Protein AF-0000000087804887 (afdb_homodimer)

Sequence (210 aa):
MDSLRSFMDEMLNDQGRKEGFISDLLGNLKNQPIPTLEQAQTGYTTMSNLHGIFYDYDKSEVTITYKVVPDMYQPYTLSFIQFEAVLEGLLTLRRNQKWQMQHNKMDSLRSFMDEMLNDQGRKEGFISDLLGNLKNQPIPTLEQAQTGYTTMSNLHGIFYDYDKSEVTITYKVVPDMYQPYTLSFIQFEAVLEGLLTLRRNQKWQMQHNK

pLDDT: mean 92.81, std 9.08, range [49.59, 98.88]

Solvent-accessible surface area (backbone atoms only — not comparable to full-atom values): 11697 Å² total; per-residue (Å²): 126,35,16,54,58,54,46,53,48,53,63,69,63,48,89,58,87,44,58,66,56,49,49,50,55,56,48,46,73,78,41,82,71,80,86,44,72,64,25,72,72,72,64,26,74,46,70,61,96,51,33,33,35,29,71,40,75,91,75,42,28,36,36,31,31,39,60,77,51,78,79,71,30,55,67,34,78,36,45,48,69,59,46,48,20,42,45,48,5,47,47,52,51,52,53,51,54,52,52,52,55,60,66,74,99,126,38,17,54,58,54,47,53,48,52,64,68,65,46,87,59,86,43,58,65,57,49,49,50,54,56,47,45,73,79,40,81,69,79,88,45,72,64,26,72,73,72,65,26,74,46,70,61,98,52,32,32,34,30,72,40,76,91,77,41,30,36,36,32,31,40,59,77,51,78,78,73,29,54,67,34,75,38,45,48,70,57,47,49,19,41,46,47,6,48,48,51,52,51,52,49,54,52,52,51,56,60,66,73,97

Organism: Veillonella parvula (NCBI:txid29466)

Secondary structure (DSSP, 8-state):
--HHHHHHHHHHH-SS--HHHHHHHHHHHHSPPPP-HHHHHHS-SEE-SSEEEEEETTTTEEEEEE-SSTTSS--EEEEHHHHHHHHHHHHHHHHHHHHHHHH--/--HHHHHHHHHHH-SS--HHHHHHHHHHHHSPPPP-HHHHHHS-SEE-SSEEEEEETTTTEEEEEE-SSTTSS--EEEEHHHHHHHHHHHHHHHHHHHHHHHH--

Radius of gyration: 17.77 Å; Cα contacts (8 Å, |Δi|>4): 285; chains: 2; bounding box: 43×46×42 Å

Foldseek 3Di:
DAQVVVVLCCLQPDPDDCLVVLVVVLVCLVDPDDDDPVCVVPVASDDDPFWGWHADPVQQKIKIGGDPDPPPHHIDMDHSVVVNVSSVVSNVNNVVVVVVVVVVD/DAQVVVVLCCLQPDPDDCLVVLVVVLVCLVPPDDDDPVCVVPVASDDDPFWGWHADPVQQKIKIGGDPDPPPHHIDMDHSVVVNVSSVVSNVNNVVVVVVVVVVD

Nearest PDB structures (foldseek):
  5om6-assembly2_C  TM=6.223E-01  e=4.924E+00  Homo sapiens
  5cj4-assembly1_A  TM=2.747E-01  e=1.074E+00  Homo sapiens
  1x0h-assembly1_A  TM=4.507E-01  e=4.071E+00  Homo sapiens
  3ii6-assembly1_B  TM=2.984E-01  e=6.078E-01  Homo sapiens
  5om6-assembly2_C  TM=6.224E-01  e=4.929E+00  Homo sapiens

Structure (mmCIF, N/CA/C/O backbone):
data_AF-0000000087804887-model_v1
#
loop_
_entity.id
_entity.type
_entity.pdbx_description
1 polymer 'Uncharacterized protein'
#
loop_
_atom_si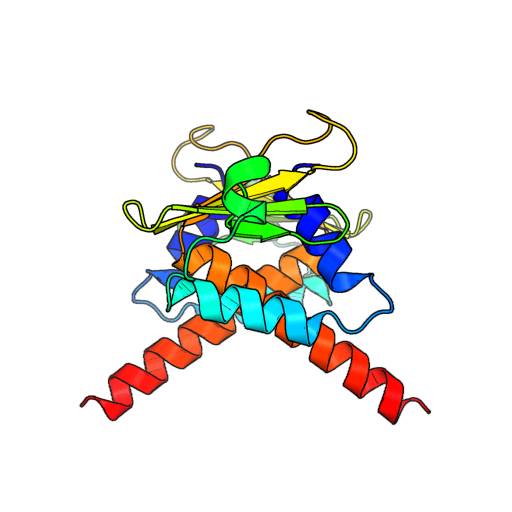te.group_PDB
_atom_site.id
_atom_site.type_symbol
_atom_site.label_atom_id
_atom_site.label_alt_id
_atom_site.label_comp_id
_atom_site.label_asym_id
_atom_site.label_entity_id
_atom_site.label_seq_id
_atom_site.pdbx_PDB_ins_code
_atom_site.Cartn_x
_atom_site.Cartn_y
_atom_site.Cartn_z
_atom_site.occupancy
_atom_site.B_iso_or_equiv
_atom_site.auth_seq_id
_atom_site.auth_comp_id
_atom_site.auth_asym_id
_atom_site.auth_atom_id
_atom_site.pdbx_PDB_model_num
ATOM 1 N N . MET A 1 1 ? -8.703 1.535 -12.141 1 89.44 1 MET A N 1
ATOM 2 C CA . MET A 1 1 ? -8 0.443 -11.477 1 89.44 1 MET A CA 1
ATOM 3 C C . MET A 1 1 ? -6.652 0.185 -12.141 1 89.44 1 MET A C 1
ATOM 5 O O . MET A 1 1 ? -6.551 0.2 -13.367 1 89.44 1 MET A O 1
ATOM 9 N N . ASP A 1 2 ? -5.543 0.065 -11.391 1 95.81 2 ASP A N 1
ATOM 10 C CA . ASP A 1 2 ? -4.227 -0.302 -11.898 1 95.81 2 ASP A CA 1
ATOM 11 C C . ASP A 1 2 ? -3.754 -1.627 -11.312 1 95.81 2 ASP A C 1
ATOM 13 O O . ASP A 1 2 ? -4.504 -2.299 -10.602 1 95.81 2 ASP A O 1
ATOM 17 N N . SER A 1 3 ? -2.602 -2.021 -11.68 1 98.06 3 SER A N 1
ATOM 18 C CA . SER A 1 3 ? -2.119 -3.35 -11.312 1 98.06 3 SER A CA 1
ATOM 19 C C . SER A 1 3 ? -1.89 -3.461 -9.812 1 98.06 3 SER A C 1
ATOM 21 O O . SER A 1 3 ? -2.043 -4.539 -9.234 1 98.06 3 SER A O 1
ATOM 23 N N . LEU A 1 4 ? -1.528 -2.381 -9.211 1 98.62 4 LEU A N 1
ATOM 24 C CA . LEU A 1 4 ? -1.359 -2.434 -7.762 1 98.62 4 LEU A CA 1
ATOM 25 C C . LEU A 1 4 ? -2.689 -2.711 -7.07 1 98.62 4 LEU A C 1
ATOM 27 O O . LEU A 1 4 ? -2.775 -3.596 -6.215 1 98.62 4 LEU A O 1
ATOM 31 N N . ARG A 1 5 ? -3.723 -1.968 -7.438 1 98.12 5 ARG A N 1
ATOM 32 C CA . ARG A 1 5 ? -5.031 -2.133 -6.812 1 98.12 5 ARG A CA 1
ATOM 33 C C . ARG A 1 5 ? -5.598 -3.523 -7.086 1 98.12 5 ARG A C 1
ATOM 35 O O . ARG A 1 5 ? -6.152 -4.16 -6.188 1 98.12 5 ARG A O 1
ATOM 42 N N . SER A 1 6 ? -5.461 -3.955 -8.336 1 96.88 6 SER A N 1
ATOM 43 C CA . SER A 1 6 ? -5.934 -5.297 -8.664 1 96.88 6 SER A CA 1
ATOM 44 C C . SER A 1 6 ? -5.156 -6.359 -7.895 1 96.88 6 SER A C 1
ATOM 46 O O . SER A 1 6 ? -5.723 -7.383 -7.5 1 96.88 6 SER A O 1
ATOM 48 N N . PHE A 1 7 ? -3.889 -6.184 -7.648 1 97.88 7 PHE A N 1
ATOM 49 C CA . PHE A 1 7 ? -3.047 -7.094 -6.879 1 97.88 7 PHE A CA 1
ATOM 50 C C . PHE A 1 7 ? -3.492 -7.141 -5.422 1 97.88 7 PHE A C 1
ATOM 52 O O . PHE A 1 7 ? -3.639 -8.219 -4.848 1 97.88 7 PHE A O 1
ATOM 59 N N . MET A 1 8 ? -3.701 -6 -4.852 1 98.06 8 MET A N 1
ATOM 60 C CA . MET A 1 8 ? -4.156 -5.965 -3.465 1 98.06 8 MET A CA 1
ATOM 61 C C . MET A 1 8 ? -5.488 -6.691 -3.312 1 98.06 8 MET A C 1
ATOM 63 O O . MET A 1 8 ? -5.699 -7.414 -2.338 1 98.06 8 MET A O 1
ATOM 67 N N . ASP A 1 9 ? -6.355 -6.539 -4.285 1 96.12 9 ASP A N 1
ATOM 68 C CA . ASP A 1 9 ? -7.629 -7.25 -4.262 1 96.12 9 ASP A CA 1
ATOM 69 C C . ASP A 1 9 ? -7.418 -8.758 -4.289 1 96.12 9 ASP A C 1
ATOM 71 O O . ASP A 1 9 ? -8.062 -9.5 -3.543 1 96.12 9 ASP A O 1
ATOM 75 N N . GLU A 1 10 ? -6.574 -9.164 -5.125 1 96.12 10 GLU A N 1
ATOM 76 C CA . GLU A 1 10 ? -6.301 -10.594 -5.211 1 96.12 10 GLU A CA 1
ATOM 77 C C . GLU A 1 10 ? -5.781 -11.141 -3.887 1 96.12 10 GLU A C 1
ATOM 79 O O . GLU A 1 10 ? -6.164 -12.234 -3.465 1 96.12 10 GLU A O 1
ATOM 84 N N . MET A 1 11 ? -4.867 -10.383 -3.232 1 96.56 11 MET A N 1
ATOM 85 C CA . MET A 1 11 ? -4.25 -10.852 -1.995 1 96.56 11 MET A CA 1
ATOM 86 C C . MET A 1 11 ? -5.27 -10.891 -0.862 1 96.56 11 MET A C 1
ATOM 88 O O . MET A 1 11 ? -5.164 -11.727 0.043 1 96.56 11 MET A O 1
ATOM 92 N N . LEU A 1 12 ? -6.227 -10.055 -0.886 1 94.12 12 LEU A N 1
ATOM 93 C CA . LEU A 1 12 ? -7.168 -9.93 0.221 1 94.12 12 LEU A CA 1
ATOM 94 C C . LEU A 1 12 ? -8.359 -10.852 0.026 1 94.12 12 LEU A C 1
ATOM 96 O O . LEU A 1 12 ? -9.023 -11.234 0.996 1 94.12 12 LEU A O 1
ATOM 100 N N . ASN A 1 13 ? -8.852 -11.078 -1.145 1 84.19 13 ASN A N 1
ATOM 101 C CA . ASN A 1 13 ? -10.094 -11.789 -1.424 1 84.19 13 ASN A CA 1
ATOM 102 C C . ASN A 1 13 ? -9.859 -13.289 -1.581 1 84.19 13 ASN A C 1
ATOM 104 O O . ASN A 1 13 ? -10.797 -14.086 -1.496 1 84.19 13 ASN A O 1
ATOM 108 N N . ASP A 1 14 ? -8.734 -13.664 -1.812 1 65.12 14 ASP A N 1
ATOM 109 C CA . ASP A 1 14 ? -8.648 -15.086 -2.143 1 65.12 14 ASP A CA 1
ATOM 110 C C . ASP A 1 14 ? -8.859 -15.953 -0.902 1 65.12 14 ASP A C 1
ATOM 112 O O . ASP A 1 14 ? -8.32 -15.656 0.166 1 65.12 14 ASP A O 1
ATOM 116 N N . GLN A 1 15 ? -9.836 -16.75 -1.044 1 62.62 15 GLN A N 1
ATOM 117 C CA . GLN A 1 15 ? -10.188 -17.781 -0.062 1 62.62 15 GLN A CA 1
ATOM 118 C C . GLN A 1 15 ? -8.984 -18.656 0.274 1 62.62 15 GLN A C 1
ATOM 120 O O . GLN A 1 15 ? -8.969 -19.312 1.312 1 62.62 15 GLN A O 1
ATOM 125 N N . GLY A 1 16 ? -8 -18.516 -0.452 1 66.56 16 GLY A N 1
ATOM 126 C CA . GLY A 1 16 ? -6.871 -19.391 -0.187 1 66.56 16 GLY A CA 1
ATOM 127 C C . GLY A 1 16 ? -5.82 -18.766 0.702 1 66.56 16 GLY A C 1
ATOM 128 O O . GLY A 1 16 ? -6.02 -17.656 1.218 1 66.56 16 GLY A O 1
ATOM 129 N N . ARG A 1 17 ? -5.016 -19.594 1.16 1 77.44 17 ARG A N 1
ATOM 130 C CA . ARG A 1 17 ? -3.9 -19.156 1.998 1 77.44 17 ARG A CA 1
ATOM 131 C C . ARG A 1 17 ? -2.906 -18.328 1.199 1 77.44 17 ARG A C 1
ATOM 133 O O . ARG A 1 17 ? -2.189 -18.844 0.346 1 77.44 17 ARG A O 1
ATOM 140 N N . LYS A 1 18 ? -3.002 -16.953 1.304 1 92.31 18 LYS A N 1
ATOM 141 C CA . LYS A 1 18 ? -2.09 -16.062 0.588 1 92.31 18 LYS A CA 1
ATOM 142 C C . LYS A 1 18 ? -0.917 -15.648 1.474 1 92.31 18 LYS A C 1
ATOM 144 O O . LYS A 1 18 ? 0.038 -15.031 0.999 1 92.31 18 LYS A O 1
ATOM 149 N N . GLU A 1 19 ? -1 -16.031 2.635 1 92.94 19 GLU A N 1
ATOM 150 C CA . GLU A 1 19 ? 0.007 -15.594 3.596 1 92.94 19 GLU A CA 1
ATOM 151 C C . GLU A 1 19 ? 1.392 -16.109 3.223 1 92.94 19 GLU A C 1
ATOM 153 O O . GLU A 1 19 ? 2.385 -15.398 3.336 1 92.94 19 GLU A O 1
ATOM 158 N N . GLY A 1 20 ? 1.402 -17.375 2.871 1 93 20 GLY A N 1
ATOM 159 C CA . GLY A 1 20 ? 2.666 -17.938 2.43 1 93 20 GLY A CA 1
ATOM 160 C C . GLY A 1 20 ? 3.254 -17.234 1.229 1 93 20 GLY A C 1
ATOM 161 O O . GLY A 1 20 ? 4.453 -16.938 1.196 1 93 20 GLY A O 1
ATOM 162 N N . PHE A 1 21 ? 2.389 -16.906 0.301 1 95.19 21 PHE A N 1
ATOM 163 C CA . PHE A 1 21 ? 2.838 -16.219 -0.902 1 95.19 21 PHE A CA 1
ATOM 164 C C . PHE A 1 21 ? 3.34 -14.812 -0.565 1 95.19 21 PHE A C 1
ATOM 166 O O . PHE A 1 21 ? 4.395 -14.398 -1.05 1 95.19 21 PHE A O 1
ATOM 173 N N . ILE A 1 22 ? 2.641 -14.094 0.253 1 97.25 22 ILE A N 1
ATOM 174 C CA . ILE A 1 22 ? 3.029 -12.75 0.65 1 97.25 22 ILE A CA 1
ATOM 175 C C . ILE A 1 22 ? 4.355 -12.797 1.403 1 97.25 22 ILE A C 1
ATOM 177 O O . ILE A 1 22 ? 5.227 -11.945 1.192 1 97.25 22 ILE A O 1
ATOM 181 N N . SER A 1 23 ? 4.48 -13.805 2.189 1 96 23 SER A N 1
ATOM 182 C CA . SER A 1 23 ? 5.734 -13.977 2.916 1 96 23 SER A CA 1
ATOM 183 C C . SER A 1 23 ? 6.898 -14.227 1.962 1 96 23 SER A C 1
ATOM 185 O O . SER A 1 23 ? 8.008 -13.734 2.186 1 96 23 SER A O 1
ATOM 187 N N . ASP A 1 24 ? 6.645 -14.992 0.97 1 96.31 24 ASP A N 1
ATOM 188 C CA . ASP A 1 24 ? 7.672 -15.227 -0.04 1 96.31 24 ASP A CA 1
ATOM 189 C C . ASP A 1 24 ? 8.062 -13.93 -0.738 1 96.31 24 ASP A C 1
ATOM 191 O O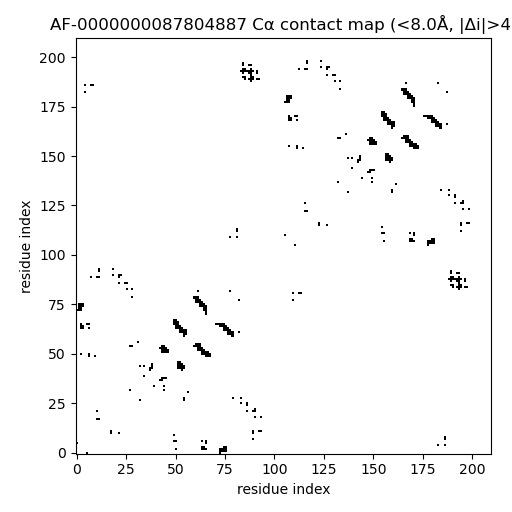 . ASP A 1 24 ? 9.242 -13.703 -1.028 1 96.31 24 ASP A O 1
ATOM 195 N N . LEU A 1 25 ? 7.074 -13.148 -1.067 1 98.06 25 LEU A N 1
ATOM 196 C CA . LEU A 1 25 ? 7.348 -11.859 -1.688 1 98.06 25 LEU A CA 1
ATOM 197 C C . LEU A 1 25 ? 8.227 -11 -0.787 1 98.06 25 LEU A C 1
ATOM 199 O O . LEU A 1 25 ? 9.156 -10.336 -1.263 1 98.06 25 LEU A O 1
ATOM 203 N N . LEU A 1 26 ? 7.949 -11 0.5 1 98.19 26 LEU A N 1
ATOM 204 C CA . LEU A 1 26 ? 8.773 -10.266 1.461 1 98.19 26 LEU A CA 1
ATOM 205 C C . LEU A 1 26 ? 10.203 -10.797 1.465 1 98.19 26 LEU A C 1
ATOM 207 O O . LEU A 1 26 ? 11.156 -10.016 1.51 1 98.19 26 LEU A O 1
ATOM 211 N N . GLY A 1 27 ? 10.289 -12.07 1.438 1 97.62 27 GLY A N 1
ATOM 212 C CA . GLY A 1 27 ? 11.609 -12.688 1.369 1 97.62 27 GLY A CA 1
ATOM 213 C C . GLY A 1 27 ? 12.406 -12.25 0.158 1 97.62 27 GLY A C 1
ATOM 214 O O . GLY A 1 27 ? 13.617 -12.039 0.251 1 97.62 27 GLY A O 1
ATOM 215 N N . ASN A 1 28 ? 11.742 -12.07 -0.933 1 97.75 28 ASN A N 1
ATOM 216 C CA . ASN A 1 28 ? 12.391 -11.695 -2.186 1 97.75 28 ASN A CA 1
ATOM 217 C C . ASN A 1 28 ? 12.938 -10.273 -2.131 1 97.75 28 ASN A C 1
ATOM 219 O O . ASN A 1 28 ? 13.812 -9.906 -2.914 1 97.75 28 ASN A O 1
ATOM 223 N N . LEU A 1 29 ? 12.383 -9.422 -1.256 1 97.88 29 LEU A N 1
ATOM 224 C CA . LEU A 1 29 ? 12.906 -8.07 -1.091 1 97.88 29 LEU A CA 1
ATOM 225 C C . LEU A 1 29 ? 14.32 -8.102 -0.525 1 97.88 29 LEU A C 1
ATOM 227 O O . LEU A 1 29 ? 15.133 -7.215 -0.814 1 97.88 29 LEU A O 1
ATOM 231 N N . LYS A 1 30 ? 14.555 -9.055 0.241 1 95.25 30 LYS A N 1
ATOM 232 C CA . LYS A 1 30 ? 15.797 -9.109 1.012 1 95.25 30 LYS A CA 1
ATOM 233 C C . LYS A 1 30 ? 16.828 -9.984 0.317 1 95.25 30 LYS A C 1
ATOM 235 O O . LYS A 1 30 ? 18.031 -9.758 0.453 1 95.25 30 LYS A O 1
ATOM 240 N N . ASN A 1 31 ? 16.266 -10.984 -0.343 1 94.75 31 ASN A N 1
ATOM 241 C CA . ASN A 1 31 ? 17.125 -11.969 -0.986 1 94.75 31 ASN A CA 1
ATOM 242 C C . ASN A 1 31 ? 16.719 -12.219 -2.434 1 94.75 31 ASN A C 1
ATOM 244 O O . ASN A 1 31 ? 15.633 -12.758 -2.688 1 94.75 31 ASN A O 1
ATOM 248 N N . GLN A 1 32 ? 17.656 -11.875 -3.33 1 94.19 32 GLN A N 1
ATOM 249 C CA . GLN A 1 32 ? 17.375 -12.164 -4.734 1 94.19 32 GLN A CA 1
ATOM 250 C C . GLN A 1 32 ? 17.312 -13.664 -4.988 1 94.19 32 GLN A C 1
ATOM 252 O O . GLN A 1 32 ? 18.281 -14.383 -4.75 1 94.19 32 GLN A O 1
ATOM 257 N N . PRO A 1 33 ? 16.234 -14.109 -5.496 1 93.06 33 PRO A N 1
ATOM 258 C CA . PRO A 1 33 ? 16.172 -15.539 -5.809 1 93.06 33 PRO A CA 1
ATOM 259 C C . PRO A 1 33 ? 17.047 -15.914 -7.012 1 93.06 33 PRO A C 1
ATOM 261 O O . PRO A 1 33 ? 17.312 -15.062 -7.863 1 93.06 33 PRO A O 1
ATOM 264 N N . ILE A 1 34 ? 17.438 -17.188 -7.027 1 93.75 34 ILE A N 1
ATOM 265 C CA . ILE A 1 34 ? 18.109 -17.719 -8.211 1 93.75 34 ILE A CA 1
ATOM 266 C C . ILE A 1 34 ? 17.141 -17.719 -9.398 1 93.75 34 ILE A C 1
ATOM 268 O O . ILE A 1 34 ? 16 -18.172 -9.289 1 93.75 34 ILE A O 1
ATOM 272 N N . PRO A 1 35 ? 17.609 -17.125 -10.461 1 90.56 35 PRO A N 1
ATOM 273 C CA . PRO A 1 35 ? 16.719 -17.109 -11.617 1 90.56 35 PRO A CA 1
ATOM 274 C C . PRO A 1 35 ? 16.234 -18.5 -12.016 1 90.56 35 PRO A C 1
ATOM 276 O O . PRO A 1 35 ? 16.984 -19.469 -11.961 1 90.56 35 PRO A O 1
ATOM 279 N N . THR A 1 36 ? 14.961 -18.578 -12.312 1 92 36 THR A N 1
ATOM 280 C CA . THR A 1 36 ? 14.328 -19.828 -12.719 1 92 36 THR A CA 1
ATOM 281 C C . THR A 1 36 ? 14.047 -19.844 -14.219 1 92 36 THR A C 1
ATOM 283 O O . THR A 1 36 ? 14.117 -18.797 -14.867 1 92 36 THR A O 1
ATOM 286 N N . LEU A 1 37 ? 13.75 -21.062 -14.734 1 92.75 37 LEU A N 1
ATOM 287 C CA . LEU A 1 37 ? 13.312 -21.172 -16.125 1 92.75 37 LEU A CA 1
ATOM 288 C C . LEU A 1 37 ? 12.055 -20.344 -16.359 1 92.75 37 LEU A C 1
ATOM 290 O O . LEU A 1 37 ? 11.914 -19.719 -17.422 1 92.75 37 LEU A O 1
ATOM 294 N N . GLU A 1 38 ? 11.195 -20.328 -15.391 1 89.38 38 GLU A N 1
ATOM 295 C CA . GLU A 1 38 ? 9.961 -19.562 -15.484 1 89.38 38 GLU A CA 1
ATOM 296 C C . GLU A 1 38 ? 10.266 -18.062 -15.641 1 89.38 38 GLU A C 1
ATOM 298 O O . GLU A 1 38 ? 9.648 -17.391 -16.469 1 89.38 38 GLU A O 1
ATOM 303 N N . GLN A 1 39 ? 11.109 -17.578 -14.898 1 93.25 39 GLN A N 1
ATOM 304 C CA . GLN A 1 39 ? 11.5 -16.188 -14.992 1 93.25 39 GLN A CA 1
ATOM 305 C C . GLN A 1 39 ? 12.086 -15.867 -16.375 1 93.25 39 GLN A C 1
ATOM 307 O O . GLN A 1 39 ? 11.812 -14.812 -16.938 1 93.25 39 GLN A O 1
ATOM 312 N N . ALA A 1 40 ? 12.875 -16.844 -16.906 1 93.69 40 ALA A N 1
ATOM 313 C CA . ALA A 1 40 ? 13.461 -16.672 -18.234 1 93.69 40 ALA A CA 1
ATOM 314 C C . ALA A 1 40 ? 12.375 -16.578 -19.297 1 93.69 40 ALA A C 1
ATOM 316 O O . ALA A 1 40 ? 12.523 -15.844 -20.281 1 93.69 40 ALA A O 1
ATOM 317 N N . GLN A 1 41 ? 11.305 -17.266 -19.094 1 94.38 41 GLN A N 1
ATOM 318 C CA . GLN A 1 41 ? 10.242 -17.375 -20.094 1 94.38 41 GLN A CA 1
ATOM 319 C C . GLN A 1 41 ? 9.273 -16.203 -20 1 94.38 41 GLN A C 1
ATOM 321 O O . GLN A 1 41 ? 8.82 -15.672 -21.016 1 94.38 41 GLN A O 1
ATOM 326 N N . THR A 1 42 ? 8.961 -15.734 -18.828 1 93.69 42 THR A N 1
ATOM 327 C CA . THR A 1 42 ? 7.879 -14.773 -18.641 1 93.69 42 THR A CA 1
ATOM 328 C C . THR A 1 42 ? 8.43 -13.375 -18.375 1 93.69 42 THR A C 1
ATOM 330 O O . THR A 1 42 ? 7.723 -12.383 -18.562 1 93.69 42 THR A O 1
ATOM 333 N N . GLY A 1 43 ? 9.711 -13.359 -17.766 1 94.81 43 GLY A N 1
ATOM 334 C CA . GLY A 1 43 ? 10.305 -12.102 -17.344 1 94.81 43 GLY A CA 1
ATOM 335 C C . GLY A 1 43 ? 9.945 -11.711 -15.922 1 94.81 43 GLY A C 1
ATOM 336 O O . GLY A 1 43 ? 10.438 -10.711 -15.406 1 94.81 43 GLY A O 1
ATOM 337 N N . TYR A 1 44 ? 9.039 -12.484 -15.273 1 96.56 44 TYR A N 1
ATOM 338 C CA . TYR A 1 44 ? 8.641 -12.188 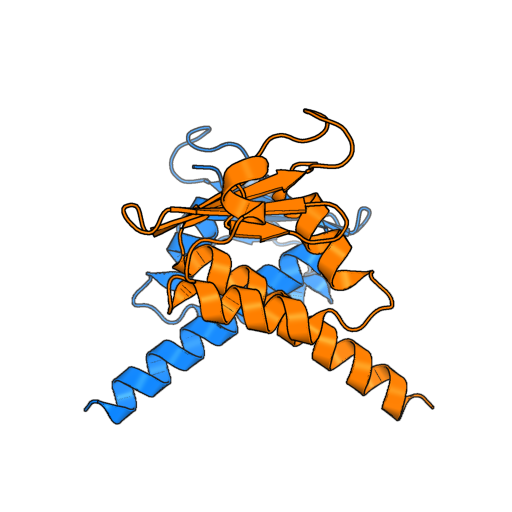-13.898 1 96.56 44 TYR A CA 1
ATOM 339 C C . TYR A 1 44 ? 9.5 -12.953 -12.906 1 96.56 44 TYR A C 1
ATOM 341 O O . TYR A 1 44 ? 9.812 -14.125 -13.117 1 96.56 44 TYR A O 1
ATOM 349 N N . THR A 1 45 ? 9.883 -12.312 -11.797 1 97.19 45 THR A N 1
ATOM 350 C CA . THR A 1 45 ? 10.594 -12.984 -10.711 1 97.19 45 THR A CA 1
ATOM 351 C C . THR A 1 45 ? 9.711 -14.047 -10.062 1 97.19 45 THR A C 1
ATOM 353 O O . THR A 1 45 ? 10.18 -15.133 -9.734 1 97.19 45 THR A O 1
ATOM 356 N N . THR A 1 46 ? 8.43 -13.727 -9.836 1 96.31 46 THR A N 1
ATOM 357 C CA . THR A 1 46 ? 7.41 -14.633 -9.336 1 96.31 46 THR A CA 1
ATOM 358 C C . THR A 1 46 ? 6.023 -14.211 -9.82 1 96.31 46 THR A C 1
ATOM 360 O O . THR A 1 46 ? 5.867 -13.141 -10.406 1 96.31 46 THR A O 1
ATOM 363 N N . MET A 1 47 ? 5.086 -15.188 -9.648 1 95.5 47 MET A N 1
ATOM 364 C CA . MET A 1 47 ? 3.752 -14.883 -10.156 1 95.5 47 MET A CA 1
ATOM 365 C C . MET A 1 47 ? 2.676 -15.398 -9.203 1 95.5 47 MET A C 1
ATOM 367 O O . MET A 1 47 ? 2.848 -16.453 -8.578 1 95.5 47 MET A O 1
ATOM 371 N N . SER A 1 48 ? 1.612 -14.648 -9.117 1 94.25 48 SER A N 1
ATOM 372 C CA . SER A 1 48 ? 0.364 -15.133 -8.539 1 94.25 48 SER A CA 1
ATOM 373 C C . SER A 1 48 ? -0.587 -15.633 -9.617 1 94.25 48 SER A C 1
ATOM 375 O O . SER A 1 48 ? -0.179 -15.852 -10.758 1 94.25 48 SER A O 1
ATOM 377 N N . ASN A 1 49 ? -1.855 -15.898 -9.18 1 93.69 49 ASN A N 1
ATOM 378 C CA . ASN A 1 49 ? -2.84 -16.328 -10.164 1 93.69 49 ASN A CA 1
ATOM 379 C C . ASN A 1 49 ? -3.074 -15.25 -11.227 1 93.69 49 ASN A C 1
ATOM 381 O O . ASN A 1 49 ? -3.182 -15.555 -12.414 1 93.69 49 ASN A O 1
ATOM 385 N N . LEU A 1 50 ? -3.018 -13.977 -10.844 1 95.44 50 LEU A N 1
ATOM 386 C CA . LEU A 1 50 ? -3.461 -12.93 -11.758 1 95.44 50 LEU A CA 1
ATOM 387 C C . LEU A 1 50 ? -2.312 -11.992 -12.109 1 95.44 50 LEU A C 1
ATOM 389 O O . LEU A 1 50 ? -2.408 -11.219 -13.062 1 95.44 50 LEU A O 1
ATOM 393 N N . HIS A 1 51 ? -1.218 -12.031 -11.383 1 96.75 51 HIS A N 1
ATOM 394 C CA . HIS A 1 51 ? -0.222 -10.977 -11.547 1 96.75 51 HIS A CA 1
ATOM 395 C C . HIS A 1 51 ? 1.179 -11.562 -11.695 1 96.75 51 HIS A C 1
ATOM 397 O O . HIS A 1 51 ? 1.479 -12.617 -11.125 1 96.75 51 HIS A O 1
ATOM 403 N N . GLY A 1 52 ? 2.002 -10.914 -12.477 1 97.12 52 GLY A N 1
ATOM 404 C CA . GLY A 1 52 ? 3.447 -11.078 -12.469 1 97.12 52 GLY A CA 1
ATOM 405 C C . GLY A 1 52 ? 4.164 -10.023 -11.648 1 97.12 52 GLY A C 1
ATOM 406 O O . GLY A 1 52 ? 3.773 -8.852 -11.664 1 97.12 52 GLY A O 1
ATOM 407 N N . ILE A 1 53 ? 5.191 -10.438 -10.906 1 98.31 53 ILE A N 1
ATOM 408 C CA . ILE A 1 53 ? 5.977 -9.547 -10.07 1 98.31 53 ILE A CA 1
ATOM 409 C C . ILE A 1 53 ? 7.438 -9.57 -10.508 1 98.31 53 ILE A C 1
ATOM 411 O O . ILE A 1 53 ? 8.062 -10.633 -10.539 1 98.31 53 ILE A O 1
ATOM 415 N N . PHE A 1 54 ? 7.895 -8.398 -10.852 1 98.25 54 PHE A N 1
ATOM 416 C CA . PHE A 1 54 ? 9.289 -8.297 -11.273 1 98.25 54 PHE A CA 1
ATOM 417 C C . PHE A 1 54 ? 10.086 -7.434 -10.297 1 98.25 54 PHE A C 1
ATOM 419 O O . PHE A 1 54 ? 9.758 -6.266 -10.086 1 98.25 54 PHE A O 1
ATOM 426 N N . TYR A 1 55 ? 11.148 -8.016 -9.734 1 98.38 55 TYR A N 1
ATOM 427 C CA . TYR A 1 55 ? 12.07 -7.301 -8.859 1 98.38 55 TYR A CA 1
ATOM 428 C C . TYR A 1 55 ? 13.289 -6.812 -9.633 1 98.38 55 TYR A C 1
ATOM 430 O O . TYR A 1 55 ? 14 -7.609 -10.242 1 98.38 55 TYR A O 1
ATOM 438 N N . ASP A 1 56 ? 13.461 -5.516 -9.68 1 97.75 56 ASP A N 1
ATOM 439 C CA . ASP A 1 56 ? 14.695 -4.906 -10.172 1 97.75 56 ASP A CA 1
ATOM 440 C C . ASP A 1 56 ? 15.641 -4.555 -9.023 1 97.75 56 ASP A C 1
ATOM 442 O O . ASP A 1 56 ? 15.492 -3.502 -8.398 1 97.75 56 ASP A O 1
ATOM 446 N N . TYR A 1 57 ? 16.625 -5.387 -8.758 1 97.38 57 TYR A N 1
ATOM 447 C CA . TYR A 1 57 ? 17.469 -5.266 -7.578 1 97.38 57 TYR A CA 1
ATOM 448 C C . TYR A 1 57 ? 18.484 -4.141 -7.746 1 97.38 57 TYR A C 1
ATOM 450 O O . TYR A 1 57 ? 18.938 -3.547 -6.762 1 97.38 57 TYR A O 1
ATOM 458 N N . ASP A 1 58 ? 18.844 -3.877 -8.969 1 97.06 58 ASP A N 1
ATOM 459 C CA . ASP A 1 58 ? 19.766 -2.773 -9.219 1 97.06 58 ASP A CA 1
ATOM 460 C C . ASP A 1 58 ? 19.125 -1.436 -8.836 1 97.06 58 ASP A C 1
ATOM 462 O O . ASP A 1 58 ? 19.812 -0.561 -8.289 1 97.06 58 ASP A O 1
ATOM 466 N N . LYS A 1 59 ? 17.828 -1.35 -9.086 1 97.75 59 LYS A N 1
ATOM 467 C CA . LYS A 1 59 ? 17.141 -0.093 -8.828 1 97.75 59 LYS A CA 1
ATOM 468 C C . LYS A 1 59 ? 16.375 -0.146 -7.504 1 97.75 59 LYS A C 1
ATOM 470 O O . LYS A 1 59 ? 15.812 0.858 -7.066 1 97.75 59 LYS A O 1
ATOM 475 N N . SER A 1 60 ? 16.234 -1.285 -6.887 1 98.25 60 SER A N 1
ATOM 476 C CA . SER A 1 60 ? 15.453 -1.521 -5.684 1 98.25 60 SER A CA 1
ATOM 477 C C . SER A 1 60 ? 13.984 -1.162 -5.902 1 98.25 60 SER A C 1
ATOM 479 O O . SER A 1 60 ? 13.398 -0.42 -5.109 1 98.25 60 SER A O 1
ATOM 481 N N . GLU A 1 61 ? 13.5 -1.696 -6.996 1 98.69 61 GLU A N 1
ATOM 482 C CA . GLU A 1 61 ? 12.109 -1.441 -7.363 1 98.69 61 GLU A CA 1
ATOM 483 C C . GLU A 1 61 ? 11.383 -2.736 -7.723 1 98.69 61 GLU A C 1
ATOM 485 O O . GLU A 1 61 ? 12.023 -3.734 -8.062 1 98.69 61 GLU A O 1
ATOM 490 N N . VAL A 1 62 ? 10.07 -2.725 -7.582 1 98.75 62 VAL A N 1
ATOM 491 C CA . VAL A 1 62 ? 9.203 -3.842 -7.945 1 98.75 62 VAL A CA 1
ATOM 492 C C . VAL A 1 62 ? 8.125 -3.363 -8.914 1 98.75 62 VAL A C 1
ATOM 494 O O . VAL A 1 62 ? 7.52 -2.309 -8.703 1 98.75 62 VAL A O 1
ATOM 497 N N . THR A 1 63 ? 7.93 -4.086 -9.969 1 98.69 63 THR A N 1
ATOM 498 C CA . THR A 1 63 ? 6.836 -3.811 -10.891 1 98.69 63 THR A CA 1
ATOM 499 C C . THR A 1 63 ? 5.797 -4.926 -10.852 1 98.69 63 THR A C 1
ATOM 501 O O . THR A 1 63 ? 6.141 -6.105 -10.984 1 98.69 63 THR A O 1
ATOM 504 N N . ILE A 1 64 ? 4.555 -4.551 -10.617 1 98.5 64 ILE A N 1
ATOM 505 C CA . ILE A 1 64 ? 3.414 -5.457 -10.625 1 98.5 64 ILE A CA 1
ATOM 506 C C . ILE A 1 64 ? 2.672 -5.336 -11.953 1 98.5 64 ILE A C 1
ATOM 508 O O . ILE A 1 64 ? 2.377 -4.227 -12.406 1 98.5 64 ILE A O 1
ATOM 512 N N . THR A 1 65 ? 2.373 -6.488 -12.562 1 98.12 65 THR A N 1
ATOM 513 C CA . THR A 1 65 ? 1.677 -6.496 -13.844 1 98.12 65 THR A CA 1
ATOM 514 C C . THR A 1 65 ? 0.489 -7.453 -13.805 1 98.12 65 THR A C 1
ATOM 516 O O . THR A 1 65 ? 0.611 -8.586 -13.336 1 98.12 65 THR A O 1
ATOM 519 N N . TYR A 1 66 ? -0.677 -6.969 -14.211 1 98 66 TYR A N 1
ATOM 520 C CA . TYR A 1 66 ? -1.798 -7.871 -14.445 1 98 66 TYR A CA 1
ATOM 521 C C . TYR A 1 66 ? -1.553 -8.742 -15.672 1 98 66 TYR A C 1
ATOM 523 O O . TYR A 1 66 ? -1.408 -8.234 -16.781 1 98 66 TYR A O 1
ATOM 531 N N . LYS A 1 67 ? -1.543 -10.039 -15.5 1 95.88 67 LYS A N 1
ATOM 532 C CA . LYS A 1 67 ? -0.981 -10.867 -16.562 1 95.88 67 LYS A CA 1
ATOM 533 C C . LYS A 1 67 ? -2.072 -11.656 -17.281 1 95.88 67 LYS A C 1
ATOM 535 O O . LYS A 1 67 ? -1.814 -12.289 -18.312 1 95.88 67 LYS A O 1
ATOM 540 N N . VAL A 1 68 ? -3.301 -11.711 -16.844 1 95.25 68 VAL A N 1
ATOM 541 C CA . VAL A 1 68 ? -4.355 -12.555 -17.391 1 95.25 68 VAL A CA 1
ATOM 542 C C . VAL A 1 68 ? -4.902 -11.945 -18.672 1 95.25 68 VAL A C 1
ATOM 544 O O . VAL A 1 68 ? -5.125 -12.648 -19.672 1 95.25 68 VAL A O 1
ATOM 547 N N . VAL A 1 69 ? -5.211 -10.688 -18.703 1 93.75 69 VAL A N 1
ATOM 548 C CA . VAL A 1 69 ? -5.598 -9.953 -19.906 1 93.75 69 VAL A CA 1
ATOM 549 C C . VAL A 1 69 ? -4.59 -8.836 -20.188 1 93.75 69 VAL A C 1
ATOM 551 O O . VAL A 1 69 ? -4.645 -7.777 -19.547 1 93.75 69 VAL A O 1
ATOM 554 N N . PRO A 1 70 ? -3.826 -9.109 -21.188 1 81.44 70 PRO A N 1
ATOM 555 C CA . PRO A 1 70 ? -2.771 -8.133 -21.469 1 81.44 70 PRO A CA 1
ATOM 556 C C . PRO A 1 70 ? -3.307 -6.707 -21.594 1 81.44 70 PRO A C 1
ATOM 558 O O . PRO A 1 70 ? -4.375 -6.496 -22.172 1 81.44 70 PRO A O 1
ATOM 561 N N . ASP A 1 71 ? -2.68 -5.793 -20.906 1 87.19 71 ASP A N 1
ATOM 562 C CA . ASP A 1 71 ? -2.824 -4.348 -21.031 1 87.19 71 ASP A CA 1
ATOM 563 C C . ASP A 1 71 ? -4.141 -3.871 -20.422 1 87.19 71 ASP A C 1
ATOM 565 O O . ASP A 1 71 ? -4.555 -2.73 -20.625 1 87.19 71 ASP A O 1
ATOM 569 N N . MET A 1 72 ? -4.836 -4.82 -19.734 1 94.38 72 MET A N 1
ATOM 570 C CA . MET A 1 72 ? -6.07 -4.406 -19.078 1 94.38 72 MET A CA 1
ATOM 571 C C . MET A 1 72 ? -5.793 -3.33 -18.031 1 94.38 72 MET A C 1
ATOM 573 O O . MET A 1 72 ? -6.547 -2.361 -17.922 1 94.38 72 MET A O 1
ATOM 577 N N . TYR A 1 73 ? -4.801 -3.545 -17.25 1 96.44 73 TYR A N 1
ATOM 578 C CA . TYR A 1 73 ? -4.391 -2.592 -16.234 1 96.44 73 TYR A CA 1
ATOM 579 C C . TYR A 1 73 ? -2.955 -2.133 -16.453 1 96.44 73 TYR A C 1
ATOM 581 O O . TYR A 1 73 ? -2.094 -2.93 -16.844 1 96.44 73 TYR A O 1
ATOM 589 N N . GLN A 1 74 ? -2.762 -0.826 -16.219 1 96.25 74 GLN A N 1
ATOM 590 C CA . GLN A 1 74 ? -1.406 -0.297 -16.328 1 96.25 74 GLN A CA 1
ATOM 591 C C . GLN A 1 74 ? -0.488 -0.916 -15.281 1 96.25 74 GLN A C 1
ATOM 593 O O . GLN A 1 74 ? -0.864 -1.033 -14.109 1 96.25 74 GLN A O 1
ATOM 598 N N . PRO A 1 75 ? 0.751 -1.329 -15.711 1 97.69 75 PRO A N 1
ATOM 599 C CA . PRO A 1 75 ? 1.73 -1.771 -14.719 1 97.69 75 PRO A CA 1
ATOM 600 C C . PRO A 1 75 ? 2 -0.716 -13.648 1 97.69 75 PRO A C 1
ATOM 602 O O . PRO A 1 75 ? 1.869 0.482 -13.906 1 97.69 75 PRO A O 1
ATOM 605 N N . TYR A 1 76 ? 2.361 -1.192 -12.461 1 98.38 76 TYR A N 1
ATOM 606 C CA . TYR A 1 76 ? 2.623 -0.285 -11.352 1 98.38 76 TYR A CA 1
ATOM 607 C C . TYR A 1 76 ? 3.973 -0.582 -10.711 1 98.38 76 TYR A C 1
ATOM 609 O O . TYR A 1 76 ? 4.25 -1.724 -10.336 1 98.38 76 TYR A O 1
ATOM 617 N N . THR A 1 77 ? 4.805 0.444 -10.562 1 98.75 77 THR A N 1
ATOM 618 C CA . THR A 1 77 ? 6.145 0.27 -10.008 1 98.75 77 THR A CA 1
ATOM 619 C C . THR A 1 77 ? 6.27 0.968 -8.656 1 98.75 77 THR A C 1
ATOM 621 O O . THR A 1 77 ? 5.797 2.094 -8.484 1 98.75 77 THR A O 1
ATOM 624 N N . LEU A 1 78 ? 6.824 0.257 -7.652 1 98.62 78 LEU A N 1
ATOM 625 C CA . LEU A 1 78 ? 7.109 0.749 -6.309 1 98.62 78 LEU A CA 1
ATOM 626 C C . LEU A 1 78 ? 8.578 0.557 -5.961 1 98.62 78 LEU A C 1
ATOM 628 O O . LEU A 1 78 ? 9.242 -0.33 -6.508 1 98.62 78 LEU A O 1
ATOM 632 N N . SER A 1 79 ? 9.055 1.401 -5.074 1 98.44 79 SER A N 1
ATOM 633 C CA . SER A 1 79 ? 10.328 1.054 -4.449 1 98.44 79 SER A CA 1
ATOM 634 C C . SER A 1 79 ? 10.188 -0.173 -3.553 1 98.44 79 SER A C 1
ATOM 636 O O . SER A 1 79 ? 9.07 -0.535 -3.156 1 98.44 79 SER A O 1
ATOM 638 N N . PHE A 1 80 ? 11.328 -0.804 -3.146 1 98.56 80 PHE A N 1
ATOM 639 C CA . PHE A 1 80 ? 11.312 -1.979 -2.281 1 98.56 80 PHE A CA 1
ATOM 640 C C . PHE A 1 80 ? 10.648 -1.659 -0.947 1 98.56 80 PHE A C 1
ATOM 642 O O . PHE A 1 80 ? 9.836 -2.438 -0.449 1 98.56 80 PHE A O 1
ATOM 649 N N . ILE A 1 81 ? 10.953 -0.508 -0.433 1 97.88 81 ILE A N 1
ATOM 650 C CA . ILE A 1 81 ? 10.438 -0.175 0.888 1 97.88 81 ILE A CA 1
ATOM 651 C C . ILE A 1 81 ? 8.93 0.083 0.798 1 97.88 81 ILE A C 1
ATOM 653 O O . ILE A 1 81 ? 8.18 -0.254 1.718 1 97.88 81 ILE A O 1
ATOM 657 N N . GLN A 1 82 ? 8.438 0.691 -0.236 1 98.38 82 GLN A N 1
ATOM 658 C CA . GLN A 1 82 ? 7.004 0.904 -0.431 1 98.38 82 GLN A CA 1
ATOM 659 C C . GLN A 1 82 ? 6.27 -0.423 -0.589 1 98.38 82 GLN A C 1
ATOM 661 O O . GLN A 1 82 ? 5.191 -0.611 -0.021 1 98.38 82 GLN A O 1
ATOM 666 N N . PHE A 1 83 ? 6.848 -1.281 -1.4 1 98.88 83 PHE A N 1
ATOM 667 C CA . PHE A 1 83 ? 6.223 -2.586 -1.584 1 98.88 83 PHE A CA 1
ATOM 668 C C . PHE A 1 83 ? 6.219 -3.371 -0.278 1 98.88 83 PHE A C 1
ATOM 670 O O . PHE A 1 83 ? 5.262 -4.094 0.013 1 98.88 83 PHE A O 1
ATOM 677 N N . GLU A 1 84 ? 7.289 -3.252 0.47 1 98.75 84 GLU A N 1
ATOM 678 C CA . GLU A 1 84 ? 7.32 -3.865 1.794 1 98.75 84 GLU A CA 1
ATOM 679 C C . GLU A 1 84 ? 6.145 -3.404 2.645 1 98.75 84 GLU A C 1
ATOM 681 O O . GLU A 1 84 ? 5.504 -4.215 3.318 1 98.75 84 GLU A O 1
ATOM 686 N N . ALA A 1 85 ? 5.859 -2.184 2.621 1 98.62 85 ALA A N 1
ATOM 687 C CA . ALA A 1 85 ? 4.727 -1.646 3.371 1 98.62 85 ALA A CA 1
ATOM 688 C C . ALA A 1 85 ? 3.418 -2.285 2.92 1 98.62 85 ALA A C 1
ATOM 690 O O . ALA A 1 85 ? 2.602 -2.693 3.748 1 98.62 85 ALA A O 1
ATOM 691 N N . VAL A 1 86 ? 3.219 -2.348 1.628 1 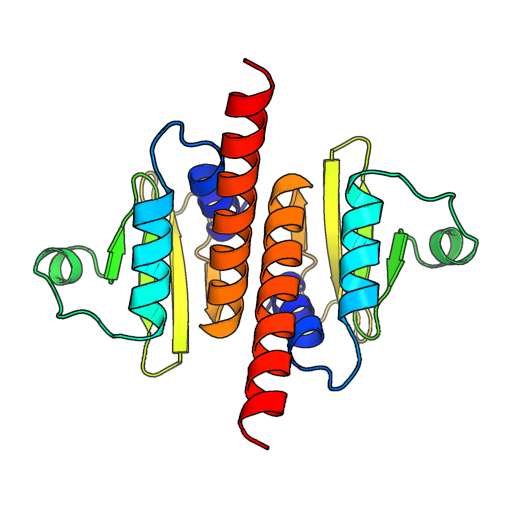98.88 86 VAL A N 1
ATOM 692 C CA . VAL A 1 86 ? 1.999 -2.93 1.08 1 98.88 86 VAL A CA 1
ATOM 693 C C . VAL A 1 86 ? 1.867 -4.383 1.537 1 98.88 86 VAL A C 1
ATOM 695 O O . VAL A 1 86 ? 0.809 -4.793 2.02 1 98.88 86 VAL A O 1
ATOM 698 N N . LEU A 1 87 ? 2.949 -5.125 1.435 1 98.75 87 LEU A N 1
ATOM 699 C CA . LEU A 1 87 ? 2.924 -6.547 1.763 1 98.75 87 LEU A CA 1
ATOM 700 C C . LEU A 1 87 ? 2.684 -6.754 3.254 1 98.75 87 LEU A C 1
ATOM 702 O O . LEU A 1 87 ? 1.896 -7.621 3.645 1 98.75 87 LEU A O 1
ATOM 706 N N . GLU A 1 88 ? 3.34 -5.984 4.066 1 98.44 88 GLU A N 1
ATOM 707 C CA . GLU A 1 88 ? 3.125 -6.09 5.508 1 98.44 88 GLU A CA 1
ATOM 708 C C . GLU A 1 88 ? 1.678 -5.773 5.875 1 98.44 88 GLU A C 1
ATOM 710 O O . GLU A 1 88 ? 1.099 -6.422 6.75 1 98.44 88 GLU A O 1
ATOM 715 N N . GLY A 1 89 ? 1.175 -4.773 5.242 1 98.62 89 GLY A N 1
ATOM 716 C CA . GLY A 1 89 ? -0.22 -4.434 5.473 1 98.62 89 GLY A CA 1
ATOM 717 C C . GLY A 1 89 ? -1.178 -5.539 5.066 1 98.62 89 GLY A C 1
ATOM 718 O O . GLY A 1 89 ? -2.117 -5.852 5.797 1 98.62 89 GLY A O 1
ATOM 719 N N . LEU A 1 90 ? -0.948 -6.09 3.92 1 98 90 LEU A N 1
ATOM 720 C CA . LEU A 1 90 ? -1.77 -7.195 3.443 1 98 90 LEU A CA 1
ATOM 721 C C . LEU A 1 90 ? -1.708 -8.375 4.406 1 98 90 LEU A C 1
ATOM 723 O O . LEU A 1 90 ? -2.736 -8.977 4.723 1 98 90 LEU A O 1
ATOM 727 N N . LEU A 1 91 ? -0.503 -8.688 4.82 1 96.12 91 LEU A N 1
ATOM 728 C CA . LEU A 1 91 ? -0.329 -9.781 5.773 1 96.12 91 LEU A CA 1
ATOM 729 C C . LEU A 1 91 ? -1.089 -9.5 7.066 1 96.12 91 LEU A C 1
ATOM 731 O O . LEU A 1 91 ? -1.753 -10.391 7.602 1 96.12 91 LEU A O 1
ATOM 735 N N . THR A 1 92 ? -0.961 -8.336 7.586 1 95.94 92 THR A N 1
ATOM 736 C CA . THR A 1 92 ? -1.648 -7.945 8.812 1 95.94 92 THR A CA 1
ATOM 737 C C . THR A 1 92 ? -3.156 -8.125 8.664 1 95.94 92 THR A C 1
ATOM 739 O O . THR A 1 92 ? -3.809 -8.695 9.539 1 95.94 92 THR A O 1
ATOM 742 N N . LEU A 1 93 ? -3.729 -7.66 7.602 1 95.31 93 LEU A N 1
ATOM 743 C CA . LEU A 1 93 ? -5.172 -7.738 7.398 1 95.31 93 LEU A CA 1
ATOM 744 C C . LEU A 1 93 ? -5.621 -9.188 7.281 1 95.31 93 LEU A C 1
ATOM 746 O O . LEU A 1 93 ? -6.676 -9.562 7.805 1 95.31 93 LEU A O 1
ATOM 750 N N . ARG A 1 94 ? -4.859 -9.969 6.625 1 93.38 94 ARG A N 1
ATOM 751 C CA . ARG A 1 94 ? -5.223 -11.375 6.477 1 93.38 94 ARG A CA 1
ATOM 752 C C . ARG A 1 94 ? -5.191 -12.094 7.82 1 93.38 94 ARG A C 1
ATOM 754 O O . ARG A 1 94 ? -6.055 -12.922 8.102 1 93.38 94 ARG A O 1
ATOM 761 N N . ARG A 1 95 ? -4.203 -11.781 8.523 1 89.25 95 ARG A N 1
ATOM 762 C CA . ARG A 1 95 ? -4.105 -12.398 9.852 1 89.25 95 ARG A CA 1
ATOM 763 C C . ARG A 1 95 ? -5.277 -11.984 10.734 1 89.25 95 ARG A C 1
ATOM 765 O O . ARG A 1 95 ? -5.805 -12.797 11.492 1 89.25 95 ARG A O 1
ATOM 772 N N . ASN A 1 96 ? -5.676 -10.789 10.656 1 89 96 ASN A N 1
ATOM 773 C CA . ASN A 1 96 ? -6.824 -10.305 11.414 1 89 96 ASN A CA 1
ATOM 774 C C . ASN A 1 96 ? -8.117 -10.984 10.961 1 89 96 ASN A C 1
ATOM 776 O O . ASN A 1 96 ? -8.984 -11.289 11.789 1 89 96 ASN A O 1
ATOM 780 N N . GLN A 1 97 ? -8.305 -11.133 9.695 1 84.81 97 GLN A N 1
ATOM 781 C CA . GLN A 1 97 ? -9.484 -11.797 9.148 1 84.81 97 GLN A CA 1
ATOM 782 C C . GLN A 1 97 ? -9.594 -13.227 9.656 1 84.81 97 GLN A C 1
ATOM 784 O O . GLN A 1 97 ? -10.688 -13.695 9.984 1 84.81 97 GLN A O 1
ATOM 789 N N . LYS A 1 98 ? -8.523 -13.844 9.75 1 81.38 98 LYS A N 1
ATOM 790 C CA . LYS A 1 98 ? -8.516 -15.219 10.234 1 81.38 98 LYS A CA 1
ATOM 791 C C . LYS A 1 98 ? -8.883 -15.281 11.719 1 81.38 98 LYS A C 1
ATOM 793 O O . LYS A 1 98 ? -9.609 -16.188 12.148 1 81.38 98 LYS A O 1
ATOM 798 N N . TRP A 1 99 ? -8.281 -14.391 12.414 1 80.88 99 TRP A N 1
ATOM 799 C CA . TRP A 1 99 ? -8.547 -14.336 13.852 1 80.88 99 TRP A CA 1
ATOM 800 C C . TRP A 1 99 ? -10.023 -14.07 14.125 1 80.88 99 TRP A C 1
ATOM 802 O O . TRP A 1 99 ? -10.609 -14.672 15.023 1 80.88 99 TRP A O 1
ATOM 812 N N . GLN A 1 100 ? -10.656 -13.203 13.422 1 76.81 100 GLN A N 1
ATOM 813 C CA . GLN A 1 100 ? -12.062 -12.875 13.602 1 76.81 100 GLN A CA 1
ATOM 814 C C . GLN A 1 100 ? -12.953 -14.062 13.242 1 76.81 100 GLN A C 1
ATOM 816 O O . GLN A 1 100 ? -13.977 -14.289 13.891 1 76.81 100 GLN A O 1
ATOM 821 N N . MET A 1 101 ? -12.609 -14.789 12.281 1 72.94 101 MET A N 1
ATOM 822 C CA . MET A 1 101 ? -13.398 -15.945 11.883 1 72.94 101 MET A CA 1
ATOM 823 C C . MET A 1 101 ? -13.312 -17.047 12.93 1 72.94 101 MET A C 1
ATOM 825 O O . MET A 1 101 ? -14.281 -17.781 13.141 1 72.94 101 MET A O 1
ATOM 829 N N . GLN A 1 102 ? -12.18 -17.172 13.547 1 73.69 102 GLN A N 1
ATOM 830 C CA . GLN A 1 102 ? -12 -18.203 14.562 1 73.69 102 GLN A CA 1
ATOM 831 C C . GLN A 1 102 ? -12.758 -17.875 15.844 1 73.69 102 GLN A C 1
ATOM 833 O O . GLN A 1 102 ? -13.242 -18.766 16.531 1 73.69 102 GLN A O 1
ATOM 838 N N . HIS A 1 103 ? -12.859 -16.656 16.062 1 73.62 103 HIS A N 1
ATOM 839 C CA . HIS A 1 103 ? -13.516 -16.266 17.312 1 73.62 103 HIS A CA 1
ATOM 840 C C . HIS A 1 103 ? -15.008 -16.031 17.094 1 73.62 103 HIS A C 1
ATOM 842 O O . HIS A 1 103 ? -15.773 -15.992 18.062 1 73.62 103 HIS A O 1
ATOM 848 N N . ASN A 1 104 ? -15.438 -15.789 16 1 63.03 104 ASN A N 1
ATOM 849 C CA . ASN A 1 104 ? -16.875 -15.711 15.742 1 63.03 104 ASN A CA 1
ATOM 850 C C . ASN A 1 104 ? -17.469 -17.078 15.453 1 63.03 104 ASN A C 1
ATOM 852 O O . ASN A 1 104 ? -18.672 -17.203 15.195 1 63.03 104 ASN A O 1
ATOM 856 N N . LYS A 1 105 ? -16.75 -18.172 15.516 1 49.88 105 LYS A N 1
ATOM 857 C CA . LYS A 1 105 ? -17.281 -19.531 15.484 1 49.88 105 LYS A CA 1
ATOM 858 C C . LYS A 1 105 ? -17.469 -20.078 16.891 1 49.88 105 LYS A C 1
ATOM 860 O O . LYS A 1 105 ? -16.672 -19.812 17.781 1 49.88 105 LYS A O 1
ATOM 865 N N . MET B 1 1 ? 6 8.883 -10.625 1 88.75 1 MET B N 1
ATOM 866 C CA . MET B 1 1 ? 5.551 8.961 -9.242 1 88.75 1 MET B CA 1
ATOM 867 C C . MET B 1 1 ? 4.125 9.508 -9.164 1 88.75 1 MET B C 1
ATOM 869 O O . MET B 1 1 ? 3.775 10.445 -9.883 1 88.75 1 MET B O 1
ATOM 873 N N . ASP B 1 2 ? 3.225 8.891 -8.391 1 95.94 2 ASP B N 1
ATOM 874 C CA . ASP B 1 2 ? 1.874 9.383 -8.148 1 95.94 2 ASP B CA 1
ATOM 875 C C . ASP B 1 2 ? 1.675 9.734 -6.676 1 95.94 2 ASP B C 1
ATOM 877 O O . ASP B 1 2 ? 2.623 9.703 -5.891 1 95.94 2 ASP B O 1
ATOM 881 N N . SER B 1 3 ? 0.509 10.156 -6.359 1 98.12 3 SER B N 1
ATOM 882 C CA . SER B 1 3 ? 0.25 10.688 -5.023 1 98.12 3 SER B CA 1
ATOM 883 C C . SER B 1 3 ? 0.356 9.594 -3.969 1 98.12 3 SER B C 1
ATOM 885 O O . SER B 1 3 ? 0.735 9.859 -2.826 1 98.12 3 SER B O 1
ATOM 887 N N . LEU B 1 4 ? 0.032 8.406 -4.348 1 98.62 4 LEU B N 1
ATOM 888 C CA . LEU B 1 4 ? 0.174 7.32 -3.383 1 98.62 4 LEU B CA 1
ATOM 889 C C . LEU B 1 4 ? 1.64 7.102 -3.023 1 98.62 4 LEU B C 1
ATOM 891 O O . LEU B 1 4 ? 1.987 7.02 -1.843 1 98.62 4 LEU B O 1
ATOM 895 N N . ARG B 1 5 ? 2.506 7 -4.031 1 98.12 5 ARG B N 1
ATOM 896 C CA . ARG B 1 5 ? 3.926 6.766 -3.791 1 98.12 5 ARG B CA 1
ATOM 897 C C . ARG B 1 5 ? 4.543 7.91 -2.998 1 98.12 5 ARG B C 1
ATOM 899 O O . ARG B 1 5 ? 5.32 7.684 -2.068 1 98.12 5 ARG B O 1
ATOM 906 N N . SER B 1 6 ? 4.195 9.133 -3.412 1 96.88 6 SER B N 1
ATOM 907 C CA . SER B 1 6 ? 4.711 10.289 -2.686 1 96.88 6 SER B CA 1
ATOM 908 C C . SER B 1 6 ? 4.215 10.305 -1.243 1 96.88 6 SER B C 1
ATOM 910 O O . SER B 1 6 ? 4.941 10.711 -0.334 1 96.88 6 SER B O 1
ATOM 912 N N . PHE B 1 7 ? 3.014 9.867 -0.974 1 97.94 7 PHE B N 1
ATOM 913 C CA . PHE B 1 7 ? 2.434 9.781 0.361 1 97.94 7 PHE B CA 1
ATOM 914 C C . PHE B 1 7 ? 3.168 8.742 1.202 1 97.94 7 PHE B C 1
ATOM 916 O O . PHE B 1 7 ? 3.529 9.016 2.35 1 97.94 7 PHE B O 1
ATOM 923 N N . MET B 1 8 ? 3.396 7.605 0.641 1 98.12 8 MET B N 1
ATOM 924 C CA . MET B 1 8 ? 4.121 6.57 1.374 1 98.12 8 MET B CA 1
ATOM 925 C C . MET B 1 8 ? 5.52 7.047 1.748 1 98.12 8 MET B C 1
ATOM 927 O O . MET B 1 8 ? 5.992 6.789 2.857 1 98.12 8 MET B O 1
ATOM 931 N N . ASP B 1 9 ? 6.156 7.785 0.864 1 96.31 9 ASP B N 1
ATOM 932 C CA . ASP B 1 9 ? 7.469 8.344 1.163 1 96.31 9 ASP B CA 1
ATOM 933 C C . ASP B 1 9 ? 7.398 9.312 2.342 1 96.31 9 ASP B C 1
ATOM 935 O O . ASP B 1 9 ? 8.25 9.273 3.234 1 96.31 9 ASP B O 1
ATOM 939 N N . GLU B 1 10 ? 6.449 10.117 2.303 1 96.38 10 GLU B N 1
ATOM 940 C CA . GLU B 1 10 ? 6.305 11.078 3.396 1 96.38 10 GLU B CA 1
ATOM 941 C C . GLU B 1 10 ? 6.117 10.359 4.734 1 96.38 10 GLU B C 1
ATOM 943 O O . GLU B 1 10 ? 6.691 10.773 5.746 1 96.38 10 GLU B O 1
ATOM 948 N N . MET B 1 11 ? 5.277 9.305 4.742 1 96.75 11 MET B N 1
ATOM 949 C CA . MET B 1 11 ? 4.973 8.602 5.988 1 96.75 11 MET B CA 1
ATOM 950 C C . MET B 1 11 ? 6.199 7.859 6.508 1 96.75 11 MET B C 1
ATOM 952 O O . MET B 1 11 ? 6.367 7.703 7.719 1 96.75 11 MET B O 1
ATOM 956 N N . LEU B 1 12 ? 7.039 7.422 5.66 1 94.25 12 LEU B N 1
ATOM 957 C CA . LEU B 1 12 ? 8.172 6.586 6.055 1 94.25 12 LEU B CA 1
ATOM 958 C C . LEU B 1 12 ? 9.383 7.441 6.406 1 94.25 12 LEU B C 1
ATOM 960 O O . LEU B 1 12 ? 10.234 7.027 7.195 1 94.25 12 LEU B O 1
ATOM 964 N N . ASN B 1 13 ? 9.641 8.531 5.785 1 86.12 13 ASN B N 1
ATOM 965 C CA . ASN B 1 13 ? 10.867 9.305 5.891 1 86.12 13 ASN B CA 1
ATOM 966 C C . ASN B 1 13 ? 10.734 10.445 6.895 1 86.12 13 ASN B C 1
ATOM 968 O O . ASN B 1 13 ? 11.727 11.078 7.262 1 86.12 13 ASN B O 1
ATOM 972 N N . ASP B 1 14 ? 9.578 10.703 7.207 1 67.69 14 ASP B N 1
ATOM 973 C CA . ASP B 1 14 ? 9.5 11.859 8.094 1 67.69 14 ASP B CA 1
ATOM 974 C C . ASP B 1 14 ? 10.039 11.523 9.484 1 67.69 14 ASP B C 1
ATOM 976 O O . ASP B 1 14 ? 9.711 10.477 10.047 1 67.69 14 ASP B O 1
ATOM 980 N N . GLN B 1 15 ? 11.008 12.242 9.828 1 64.38 15 GLN B N 1
ATOM 981 C CA . GLN B 1 15 ? 11.688 12.148 11.117 1 64.38 15 GLN B CA 1
ATOM 982 C C . GLN B 1 15 ? 10.711 12.344 12.273 1 64.38 15 GLN B C 1
ATOM 984 O O . GLN B 1 15 ? 10.977 11.93 13.398 1 64.38 15 GLN B O 1
ATOM 989 N N . GLY B 1 16 ? 9.602 12.789 11.969 1 67.25 16 GLY B N 1
ATOM 990 C CA . GLY B 1 16 ? 8.664 13.031 13.055 1 67.25 16 GLY B CA 1
ATOM 991 C C . GLY B 1 16 ? 7.77 11.836 13.344 1 67.25 16 GLY B C 1
ATOM 992 O O . GLY B 1 16 ? 7.961 10.758 12.781 1 67.25 16 GLY B O 1
ATOM 993 N N . ARG B 1 17 ? 7.141 11.938 14.43 1 77.31 17 ARG B N 1
ATOM 994 C CA . ARG B 1 17 ? 6.195 10.906 14.852 1 77.31 17 ARG B CA 1
ATOM 995 C C . ARG B 1 17 ? 4.988 10.859 13.922 1 77.31 17 ARG B C 1
ATOM 997 O O . ARG B 1 17 ? 4.137 11.75 13.961 1 77.31 17 ARG B O 1
ATOM 1004 N N . LYS B 1 18 ? 4.992 9.938 12.906 1 92.5 18 LYS B N 1
ATOM 1005 C CA . LYS B 1 18 ? 3.875 9.812 11.977 1 92.5 18 LYS B CA 1
ATOM 1006 C C . LYS B 1 18 ? 2.885 8.75 12.445 1 92.5 18 LYS B C 1
ATOM 1008 O O . LYS B 1 18 ? 1.796 8.617 11.883 1 92.5 18 LYS B O 1
ATOM 1013 N N . GLU B 1 19 ? 3.25 8.125 13.43 1 93.06 19 GLU B N 1
ATOM 1014 C CA . GLU B 1 19 ? 2.43 7.012 13.898 1 93.06 19 GLU B CA 1
ATOM 1015 C C . GLU B 1 19 ? 1.055 7.492 14.352 1 93.06 19 GLU B C 1
ATOM 1017 O O . GLU B 1 19 ? 0.042 6.848 14.078 1 93.06 19 GLU B O 1
ATOM 1022 N N . GLY B 1 20 ? 1.097 8.578 15.094 1 93.12 20 GLY B N 1
ATOM 1023 C CA . GLY B 1 20 ? -0.17 9.156 15.508 1 93.12 20 GLY B CA 1
ATOM 1024 C C . GLY B 1 20 ? -1.062 9.547 14.344 1 93.12 20 GLY B C 1
ATOM 1025 O O . GLY B 1 20 ? -2.262 9.258 14.359 1 93.12 20 GLY B O 1
ATOM 1026 N N . PHE B 1 21 ? -0.438 10.125 13.344 1 95.31 21 PHE B N 1
ATOM 1027 C CA . PHE B 1 21 ? -1.193 10.547 12.172 1 95.31 21 PHE B CA 1
ATOM 1028 C C . PHE B 1 21 ? -1.747 9.344 11.422 1 95.31 21 PHE B C 1
ATOM 1030 O O . PHE B 1 21 ? -2.914 9.336 11.023 1 95.31 21 PHE B O 1
ATOM 1037 N N . ILE B 1 22 ? -0.974 8.32 11.242 1 97.38 22 ILE B N 1
ATOM 1038 C CA . ILE B 1 22 ? -1.399 7.113 10.547 1 97.38 22 ILE B CA 1
ATOM 1039 C C . ILE B 1 22 ? -2.531 6.441 11.32 1 97.38 22 ILE B C 1
ATOM 1041 O O . ILE B 1 22 ? -3.502 5.965 10.727 1 97.38 22 ILE B O 1
ATOM 1045 N N . SER B 1 23 ? -2.385 6.484 12.602 1 96.06 23 SER B N 1
ATOM 1046 C CA . SER B 1 23 ? -3.436 5.922 13.445 1 96.06 23 SER B CA 1
ATOM 1047 C C . SER B 1 23 ? -4.742 6.688 13.281 1 96.06 23 SER B C 1
ATOM 1049 O O . SER B 1 23 ? -5.82 6.094 13.273 1 96.06 23 SER B O 1
ATOM 1051 N N . ASP B 1 24 ? -4.633 7.961 13.203 1 96.31 24 ASP B N 1
ATOM 1052 C CA . ASP B 1 24 ? -5.82 8.781 12.969 1 96.31 24 ASP B CA 1
ATOM 1053 C C . ASP B 1 24 ? -6.469 8.43 11.633 1 96.31 24 ASP B C 1
ATOM 1055 O O . ASP B 1 24 ? -7.699 8.391 11.523 1 96.31 24 ASP B O 1
ATOM 1059 N N . LEU B 1 25 ? -5.66 8.273 10.633 1 98.06 25 LEU B N 1
ATOM 1060 C CA . LEU B 1 25 ? -6.176 7.887 9.328 1 98.06 25 LEU B CA 1
ATOM 1061 C C . LEU B 1 25 ? -6.926 6.562 9.414 1 98.06 25 LEU B C 1
ATOM 1063 O O . LEU B 1 25 ? -7.992 6.406 8.812 1 98.06 25 LEU B O 1
ATOM 1067 N N . LEU B 1 26 ? -6.387 5.609 10.133 1 98.12 26 LEU B N 1
ATOM 1068 C CA . LEU B 1 26 ? -7.055 4.328 10.336 1 98.12 26 LEU B CA 1
ATOM 1069 C C . LEU B 1 26 ? -8.398 4.52 11.039 1 98.12 26 LEU B C 1
ATOM 1071 O O . LEU B 1 26 ? -9.391 3.889 10.672 1 98.12 26 LEU B O 1
ATOM 1075 N N . GLY B 1 27 ? -8.375 5.363 12.016 1 97.62 27 GLY B N 1
ATOM 1076 C CA . GLY B 1 27 ? -9.617 5.684 12.711 1 97.62 27 GLY B CA 1
ATOM 1077 C C . GLY B 1 27 ? -10.688 6.242 11.789 1 97.62 27 GLY B C 1
ATOM 1078 O O . GLY B 1 27 ? -11.867 5.91 11.922 1 97.62 27 GLY B O 1
ATOM 1079 N N . ASN B 1 28 ? -10.281 7.027 10.844 1 97.81 28 ASN B N 1
ATOM 1080 C CA . ASN B 1 28 ? -11.211 7.672 9.914 1 97.81 28 ASN B CA 1
ATOM 1081 C C . ASN B 1 28 ? -11.859 6.66 8.984 1 97.81 28 ASN B C 1
ATOM 1083 O O . ASN B 1 28 ? -12.914 6.93 8.406 1 97.81 28 ASN B O 1
ATOM 1087 N N . LEU B 1 29 ? -11.211 5.496 8.766 1 97.81 29 LEU B N 1
ATOM 1088 C CA . LEU B 1 29 ? -11.812 4.445 7.945 1 97.81 29 LEU B CA 1
ATOM 1089 C C . LEU B 1 29 ? -13.07 3.898 8.609 1 97.81 29 LEU B C 1
ATOM 1091 O O . LEU B 1 29 ? -14 3.471 7.922 1 97.81 29 LEU B O 1
ATOM 1095 N N . LYS B 1 30 ? -13.047 3.902 9.852 1 95.12 30 LYS B N 1
ATOM 1096 C CA . LYS B 1 30 ? -14.086 3.234 10.625 1 95.12 30 LYS B CA 1
ATOM 1097 C C . LYS B 1 30 ? -15.164 4.223 11.07 1 95.12 30 LYS B C 1
ATOM 1099 O O . LYS B 1 30 ? -16.328 3.854 11.211 1 95.12 30 LYS B O 1
ATOM 1104 N N . ASN B 1 31 ? -14.633 5.422 11.328 1 94.62 31 ASN B N 1
ATOM 1105 C CA . ASN B 1 31 ? -15.523 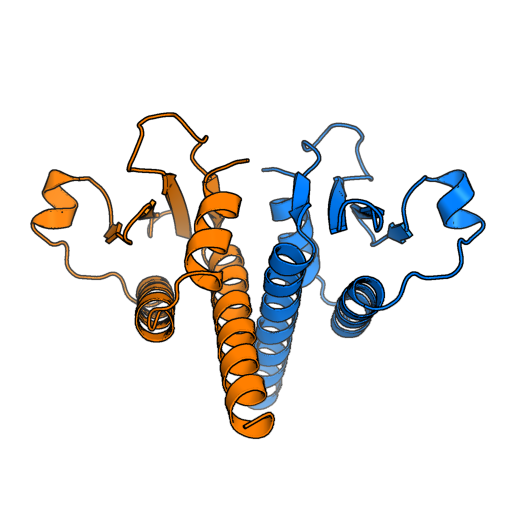6.457 11.844 1 94.62 31 ASN B CA 1
ATOM 1106 C C . ASN B 1 31 ? -15.383 7.758 11.055 1 94.62 31 ASN B C 1
ATOM 1108 O O . ASN B 1 31 ? -14.328 8.398 11.086 1 94.62 31 ASN B O 1
ATOM 1112 N N . GLN B 1 32 ? -16.5 8.148 10.43 1 93.94 32 GLN B N 1
ATOM 1113 C CA . GLN B 1 32 ? -16.484 9.422 9.727 1 93.94 32 GLN B CA 1
ATOM 1114 C C . GLN B 1 32 ? -16.312 10.586 10.703 1 93.94 32 GLN B C 1
ATOM 1116 O O . GLN B 1 32 ? -17.141 10.773 11.602 1 93.94 32 GLN B O 1
ATOM 1121 N N . PRO B 1 33 ? -15.328 11.352 10.492 1 93.19 33 PRO B N 1
ATOM 1122 C CA . PRO B 1 33 ? -15.188 12.508 11.383 1 93.19 33 PRO B CA 1
ATOM 1123 C C . PRO B 1 33 ? -16.234 13.586 11.125 1 93.19 33 PRO B C 1
ATOM 1125 O O . PRO B 1 33 ? -16.781 13.672 10.016 1 93.19 33 PRO B O 1
ATOM 1128 N N . ILE B 1 34 ? -16.5 14.375 12.188 1 93.75 34 ILE B N 1
ATOM 1129 C CA . ILE B 1 34 ? -17.344 15.555 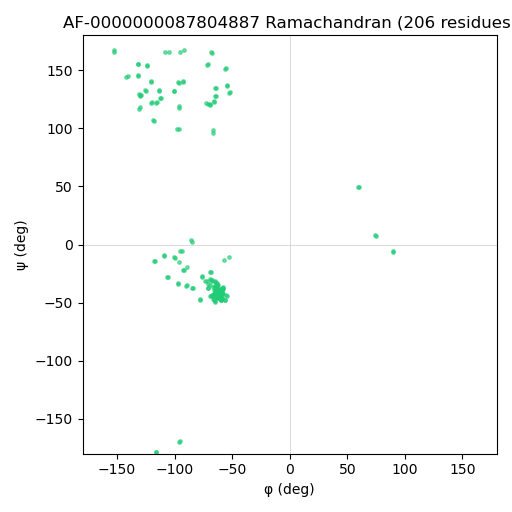12.023 1 93.75 34 ILE B CA 1
ATOM 1130 C C . ILE B 1 34 ? -16.672 16.547 11.086 1 93.75 34 ILE B C 1
ATOM 1132 O O . ILE B 1 34 ? -15.484 16.859 11.242 1 93.75 34 ILE B O 1
ATOM 1136 N N . PRO B 1 35 ? -17.422 16.938 10.102 1 90.62 35 PRO B N 1
ATOM 1137 C CA . PRO B 1 35 ? -16.812 17.906 9.188 1 90.62 35 PRO B CA 1
ATOM 1138 C C . PRO B 1 35 ? -16.266 19.141 9.898 1 90.62 35 PRO B C 1
ATOM 1140 O O . PRO B 1 35 ? -16.875 19.641 10.844 1 90.62 35 PRO B O 1
ATOM 1143 N N . THR B 1 36 ? -15.086 19.578 9.492 1 92.19 36 THR B N 1
ATOM 1144 C CA . THR B 1 36 ? -14.422 20.734 10.07 1 92.19 36 THR B CA 1
ATOM 1145 C C . THR B 1 36 ? -14.445 21.906 9.094 1 92.19 36 THR B C 1
ATOM 1147 O O . THR B 1 36 ? -14.75 21.734 7.91 1 92.19 36 THR B O 1
ATOM 1150 N N . LEU B 1 37 ? -14.141 23.094 9.641 1 92.81 37 LEU B N 1
ATOM 1151 C CA . LEU B 1 37 ? -13.977 24.266 8.789 1 92.81 37 LEU B CA 1
ATOM 1152 C C . LEU B 1 37 ? -12.891 24.047 7.742 1 92.81 37 LEU B C 1
ATOM 1154 O O . LEU B 1 37 ? -13.023 24.469 6.594 1 92.81 37 LEU B O 1
ATOM 1158 N N . GLU B 1 38 ? -11.859 23.375 8.164 1 89.44 38 GLU B N 1
ATOM 1159 C CA . GLU B 1 38 ? -10.758 23.047 7.254 1 89.44 38 GLU B CA 1
ATOM 1160 C C . GLU B 1 38 ? -11.242 22.203 6.086 1 89.44 38 GLU B C 1
ATOM 1162 O O . GLU B 1 38 ? -10.875 22.453 4.934 1 89.44 38 GLU B O 1
ATOM 1167 N N . GLN B 1 39 ? -11.961 21.234 6.336 1 93.19 39 GLN B N 1
ATOM 1168 C CA . GLN B 1 39 ? -12.516 20.391 5.285 1 93.19 39 GLN B CA 1
ATOM 1169 C C . GLN B 1 39 ? -13.391 21.188 4.328 1 93.19 39 GLN B C 1
ATOM 1171 O O . GLN B 1 39 ? -13.352 20.969 3.115 1 93.19 39 GLN B O 1
ATOM 1176 N N . ALA B 1 40 ? -14.156 22.156 4.902 1 93.69 40 ALA B N 1
ATOM 1177 C CA . ALA B 1 40 ? -15.008 23 4.078 1 93.69 40 ALA B CA 1
ATOM 1178 C C . ALA B 1 40 ? -14.18 23.859 3.131 1 93.69 40 ALA B C 1
ATOM 1180 O O . ALA B 1 40 ? -14.586 24.125 1.997 1 93.69 40 ALA B O 1
ATOM 1181 N N . GLN B 1 41 ? -13.039 24.25 3.564 1 94.38 41 GLN B N 1
ATOM 1182 C CA . GLN B 1 41 ? -12.195 25.172 2.811 1 94.38 41 GLN B CA 1
ATOM 1183 C C . GLN B 1 41 ? -11.359 24.438 1.77 1 94.38 41 GLN B C 1
ATOM 1185 O O . GLN B 1 41 ? -11.18 24.922 0.651 1 94.38 41 GLN B O 1
ATOM 1190 N N . THR B 1 42 ? -10.875 23.281 2.053 1 93.62 42 THR B N 1
ATOM 1191 C CA . THR B 1 42 ? -9.875 22.625 1.213 1 93.62 42 THR B CA 1
ATOM 1192 C C . THR B 1 42 ? -10.508 21.469 0.424 1 93.62 42 THR B C 1
ATOM 1194 O O . THR B 1 42 ? -9.961 21.047 -0.591 1 93.62 42 THR B O 1
ATOM 1197 N N . GLY B 1 43 ? -11.625 20.875 1.051 1 94.88 43 GLY B N 1
ATOM 1198 C CA . GLY B 1 43 ? -12.242 19.703 0.469 1 94.88 43 GLY B CA 1
ATOM 1199 C C . GLY B 1 43 ? -11.641 18.406 0.971 1 94.88 43 GLY B C 1
ATOM 1200 O O . GLY B 1 43 ? -12.125 17.312 0.633 1 94.88 43 GLY B O 1
ATOM 1201 N N . TYR B 1 44 ? -10.555 18.469 1.777 1 96.62 44 TYR B N 1
ATOM 1202 C CA . TYR B 1 44 ? -9.922 17.281 2.309 1 96.62 44 TYR B CA 1
ATOM 1203 C C . TYR B 1 44 ? -10.484 16.922 3.682 1 96.62 44 TYR B C 1
ATOM 1205 O O . TYR B 1 44 ? -10.719 17.812 4.508 1 96.62 44 TYR B O 1
ATOM 1213 N N . THR B 1 45 ? -10.68 15.633 3.945 1 97.25 45 THR B N 1
ATOM 1214 C CA . THR B 1 45 ? -11.078 15.164 5.266 1 97.25 45 THR B CA 1
ATOM 1215 C C . THR B 1 45 ? -9.984 15.438 6.293 1 97.25 45 THR B C 1
ATOM 1217 O O . THR B 1 45 ? -10.281 15.836 7.426 1 97.25 45 THR B O 1
ATOM 1220 N N . THR B 1 46 ? -8.742 15.188 5.922 1 96.31 46 THR B N 1
ATOM 1221 C CA . THR B 1 46 ? -7.562 15.5 6.723 1 96.31 46 THR B CA 1
ATOM 1222 C C . THR B 1 46 ? -6.352 15.727 5.824 1 96.31 46 THR B C 1
ATOM 1224 O O . THR B 1 46 ? -6.418 15.516 4.609 1 96.31 46 THR B O 1
ATOM 1227 N N . MET B 1 47 ? -5.301 16.281 6.488 1 95.62 47 MET B N 1
ATOM 1228 C CA . MET B 1 47 ? -4.133 16.609 5.676 1 95.62 47 MET B CA 1
ATOM 1229 C C . MET B 1 47 ? -2.844 16.328 6.438 1 95.62 47 MET B C 1
ATOM 1231 O O . MET B 1 47 ? -2.787 16.484 7.656 1 95.62 47 MET B O 1
ATOM 1235 N N . SER B 1 48 ? -1.864 15.875 5.711 1 94.31 48 SER B N 1
ATOM 1236 C CA . SER B 1 48 ? -0.484 15.859 6.188 1 94.31 48 SER B CA 1
ATOM 1237 C C . SER B 1 48 ? 0.271 17.109 5.719 1 94.31 48 SER B C 1
ATOM 1239 O O . SER B 1 48 ? -0.339 18.078 5.262 1 94.31 48 SER B O 1
ATOM 1241 N N . ASN B 1 49 ? 1.628 17.062 5.922 1 93.81 49 ASN B N 1
ATOM 1242 C CA . ASN B 1 49 ? 2.43 18.188 5.438 1 93.81 49 ASN B CA 1
ATOM 1243 C C . ASN B 1 49 ? 2.342 18.312 3.92 1 93.81 49 ASN B C 1
ATOM 1245 O O . ASN B 1 49 ? 2.23 19.438 3.4 1 93.81 49 ASN B O 1
ATOM 1249 N N . LEU B 1 50 ? 2.248 17.203 3.193 1 95.56 50 LEU B N 1
ATOM 1250 C CA . LEU B 1 50 ? 2.393 17.281 1.743 1 95.56 50 LEU B CA 1
ATOM 1251 C C . LEU B 1 50 ? 1.111 16.844 1.045 1 95.56 50 LEU B C 1
ATOM 1253 O O . LEU B 1 50 ? 0.939 17.062 -0.153 1 95.56 50 LEU B O 1
ATOM 1257 N N . HIS B 1 51 ? 0.194 16.203 1.746 1 96.75 51 HIS B N 1
ATOM 1258 C CA . HIS B 1 51 ? -0.911 15.547 1.046 1 96.75 51 HIS B CA 1
ATOM 1259 C C . HIS B 1 51 ? -2.25 15.898 1.686 1 96.75 51 HIS B C 1
ATOM 1261 O O . HIS B 1 51 ? -2.326 16.109 2.898 1 96.75 51 HIS B O 1
ATOM 1267 N N . GLY B 1 52 ? -3.277 16.016 0.876 1 97.19 52 GLY B N 1
ATOM 1268 C CA . GLY B 1 52 ? -4.668 15.969 1.295 1 97.19 52 GLY B CA 1
ATOM 1269 C C . GLY B 1 52 ? -5.297 14.594 1.141 1 97.19 52 GLY B C 1
ATOM 1270 O O . GLY B 1 52 ? -5.023 13.891 0.169 1 97.19 52 GLY B O 1
ATOM 1271 N N . ILE B 1 53 ? -6.102 14.195 2.129 1 98.31 53 ILE B N 1
ATOM 1272 C CA . ILE B 1 53 ? -6.785 12.906 2.123 1 98.31 53 ILE B CA 1
ATOM 1273 C C . ILE B 1 53 ? -8.297 13.125 2.17 1 98.31 53 ILE B C 1
ATOM 1275 O O . ILE B 1 53 ? -8.812 13.773 3.084 1 98.31 53 ILE B O 1
ATOM 1279 N N . PHE B 1 54 ? -8.922 12.586 1.164 1 98.19 54 PHE B N 1
ATOM 1280 C CA . PHE B 1 54 ? -10.375 12.703 1.11 1 98.19 54 PHE B CA 1
ATOM 1281 C C . PHE B 1 54 ? -11.039 11.336 1.214 1 98.19 54 PHE B C 1
ATOM 1283 O O . PHE B 1 54 ? -10.789 10.453 0.386 1 98.19 54 PHE B O 1
ATOM 1290 N N . TYR B 1 55 ? -11.891 11.164 2.213 1 98.38 55 TYR B N 1
ATOM 1291 C CA . TYR B 1 55 ? -12.68 9.953 2.396 1 98.38 55 TYR B CA 1
ATOM 1292 C C . TYR B 1 55 ? -14.07 10.117 1.796 1 98.38 55 TYR B C 1
ATOM 1294 O O . TYR B 1 55 ? -14.812 11.031 2.168 1 98.38 55 TYR B O 1
ATOM 1302 N N . ASP B 1 56 ? -14.383 9.289 0.839 1 97.75 56 ASP B N 1
ATOM 1303 C CA . ASP B 1 56 ? -15.742 9.156 0.323 1 97.75 56 ASP B CA 1
ATOM 1304 C C . ASP B 1 56 ? -16.453 7.965 0.955 1 97.75 56 ASP B C 1
ATOM 1306 O O . ASP B 1 56 ? -16.281 6.828 0.508 1 97.75 56 ASP B O 1
ATOM 1310 N N . TYR B 1 57 ? -17.266 8.195 1.944 1 97.31 57 TYR B N 1
ATOM 1311 C CA . TYR B 1 57 ? -17.859 7.129 2.752 1 97.31 57 TYR B CA 1
ATOM 1312 C C . TYR B 1 57 ? -19 6.438 2.002 1 97.31 57 TYR B C 1
ATOM 1314 O O . TYR B 1 57 ? -19.281 5.266 2.246 1 97.31 57 TYR B O 1
ATOM 1322 N N . ASP B 1 58 ? -19.625 7.176 1.111 1 97 58 ASP B N 1
ATOM 1323 C CA . ASP B 1 58 ? -20.672 6.566 0.311 1 97 58 ASP B CA 1
ATOM 1324 C C . ASP B 1 58 ? -20.109 5.484 -0.605 1 97 58 ASP B C 1
ATOM 1326 O O . ASP B 1 58 ? -20.75 4.441 -0.798 1 97 58 ASP B O 1
ATOM 1330 N N . LYS B 1 59 ? -18.922 5.742 -1.098 1 97.69 59 LYS B N 1
ATOM 1331 C CA . LYS B 1 59 ? -18.312 4.805 -2.037 1 97.69 59 LYS B CA 1
ATOM 1332 C C . LYS B 1 59 ? -17.297 3.906 -1.337 1 97.69 59 LYS B C 1
ATOM 1334 O O . LYS B 1 59 ? -16.75 2.982 -1.945 1 97.69 59 LYS B O 1
ATOM 1339 N N . SER B 1 60 ? -16.906 4.18 -0.12 1 98.19 60 SER B N 1
ATOM 1340 C CA . SER B 1 60 ? -15.859 3.49 0.642 1 98.19 60 SER B CA 1
ATOM 1341 C C . SER B 1 60 ? -14.516 3.568 -0.064 1 98.19 60 SER B C 1
ATOM 1343 O O . SER B 1 60 ? -13.852 2.549 -0.264 1 98.19 60 SER B O 1
ATOM 1345 N N . GLU B 1 61 ? -14.219 4.789 -0.425 1 98.69 61 GLU B N 1
ATOM 1346 C CA . GLU B 1 61 ? -12.961 5.039 -1.127 1 98.69 61 GLU B CA 1
ATOM 1347 C C . GLU B 1 61 ? -12.211 6.219 -0.512 1 98.69 61 GLU B C 1
ATOM 1349 O O . GLU B 1 61 ? -12.805 7.059 0.165 1 98.69 61 GLU B O 1
ATOM 1354 N N . VAL B 1 62 ? -10.906 6.238 -0.7 1 98.75 62 VAL B N 1
ATOM 1355 C CA . VAL B 1 62 ? -10.039 7.32 -0.251 1 98.75 62 VAL B CA 1
ATOM 1356 C C . VAL B 1 62 ? -9.227 7.852 -1.43 1 98.75 62 VAL B C 1
ATOM 1358 O O . VAL B 1 62 ? -8.695 7.074 -2.229 1 98.75 62 VAL B O 1
ATOM 1361 N N . THR B 1 63 ? -9.188 9.133 -1.562 1 98.69 63 THR B N 1
ATOM 1362 C CA . THR B 1 63 ? -8.336 9.773 -2.564 1 98.69 63 THR B CA 1
ATOM 1363 C C . THR B 1 63 ? -7.207 10.555 -1.898 1 98.69 63 THR B C 1
ATOM 1365 O O . THR B 1 63 ? -7.453 11.375 -1.01 1 98.69 63 THR B O 1
ATOM 1368 N N . ILE B 1 64 ? -5.988 10.258 -2.307 1 98.56 64 ILE B N 1
ATOM 1369 C CA . ILE B 1 64 ? -4.793 10.961 -1.855 1 98.56 64 ILE B CA 1
ATOM 1370 C C . ILE B 1 64 ? -4.355 11.969 -2.918 1 98.56 64 ILE B C 1
ATOM 1372 O O . ILE B 1 64 ? -4.266 11.633 -4.102 1 98.56 64 ILE B O 1
ATOM 1376 N N . THR B 1 65 ? -4.078 13.195 -2.479 1 98.12 65 THR B N 1
ATOM 1377 C CA . THR B 1 65 ? -3.658 14.25 -3.402 1 98.12 65 THR B CA 1
ATOM 1378 C C . THR B 1 65 ? -2.4 14.945 -2.895 1 98.12 65 THR B C 1
ATOM 1380 O O . THR B 1 65 ? -2.316 15.305 -1.718 1 98.12 65 THR B O 1
ATOM 1383 N N . TYR B 1 66 ? -1.38 15.047 -3.752 1 98.06 66 TYR B N 1
ATOM 1384 C CA . TYR B 1 66 ? -0.248 15.914 -3.436 1 98.06 66 TYR B CA 1
ATOM 1385 C C . TYR B 1 66 ? -0.653 17.375 -3.479 1 98.06 66 TYR B C 1
ATOM 1387 O O . TYR B 1 66 ? -1.054 17.891 -4.527 1 98.06 66 TYR B O 1
ATOM 1395 N N . LYS B 1 67 ? -0.508 18.078 -2.383 1 95.94 67 LYS B N 1
ATOM 1396 C CA . LYS B 1 67 ? -1.198 19.359 -2.293 1 95.94 67 LYS B CA 1
ATOM 1397 C C . LYS B 1 67 ? -0.21 20.531 -2.359 1 95.94 67 LYS B C 1
ATOM 1399 O O . LYS B 1 67 ? -0.613 21.688 -2.465 1 95.94 67 LYS B O 1
ATOM 1404 N N . VAL B 1 68 ? 1.087 20.344 -2.303 1 95.25 68 VAL B N 1
ATOM 1405 C CA . VAL B 1 68 ? 2.082 21.406 -2.201 1 95.25 68 VAL B CA 1
ATOM 1406 C C . VAL B 1 68 ? 2.289 22.062 -3.568 1 95.25 68 VAL B C 1
ATOM 1408 O O . VAL B 1 68 ? 2.381 23.281 -3.672 1 95.25 68 VAL B O 1
ATOM 1411 N N . VAL B 1 69 ? 2.453 21.312 -4.609 1 93.88 69 VAL B N 1
ATOM 1412 C CA . VAL B 1 69 ? 2.504 21.812 -5.98 1 93.88 69 VAL B CA 1
ATOM 1413 C C . VAL B 1 69 ? 1.36 21.203 -6.789 1 93.88 69 VAL B C 1
ATOM 1415 O O . VAL B 1 69 ? 1.441 20.047 -7.223 1 93.88 69 VAL B O 1
ATOM 1418 N N . PRO B 1 70 ? 0.454 22.047 -7.035 1 81.81 70 PRO B N 1
ATOM 1419 C CA . PRO B 1 70 ? -0.727 21.531 -7.73 1 81.81 70 PRO B CA 1
ATOM 1420 C C . PRO B 1 70 ? -0.374 20.781 -9.008 1 81.81 70 PRO B C 1
ATOM 1422 O O . PRO B 1 70 ? 0.523 21.188 -9.75 1 81.81 70 PRO B O 1
ATOM 1425 N N . ASP B 1 71 ? -0.928 19.594 -9.148 1 87.12 71 ASP B N 1
ATOM 1426 C CA . ASP B 1 71 ? -0.956 18.781 -10.359 1 87.12 71 ASP B CA 1
ATOM 1427 C C . ASP B 1 71 ? 0.409 18.141 -10.625 1 87.12 71 ASP B C 1
ATOM 1429 O O . ASP B 1 71 ? 0.655 17.625 -11.719 1 87.12 71 ASP B O 1
ATOM 1433 N N . MET B 1 72 ? 1.31 18.312 -9.633 1 94.25 72 MET B N 1
ATOM 1434 C CA . MET B 1 72 ? 2.607 17.656 -9.805 1 94.25 72 MET B CA 1
ATOM 1435 C C . MET B 1 72 ? 2.453 16.156 -9.938 1 94.25 72 MET B C 1
ATOM 1437 O O . MET B 1 72 ? 3.119 15.523 -10.758 1 94.25 72 MET B O 1
ATOM 1441 N N . TYR B 1 73 ? 1.67 15.594 -9.094 1 96.38 73 TYR B N 1
ATOM 1442 C CA . TYR B 1 73 ? 1.389 14.164 -9.109 1 96.38 73 TYR B CA 1
ATOM 1443 C C . TYR B 1 73 ? -0.101 13.898 -9.297 1 96.38 73 TYR B C 1
ATOM 1445 O O . TYR B 1 73 ? -0.939 14.625 -8.758 1 96.38 73 TYR B O 1
ATOM 1453 N N . GLN B 1 74 ? -0.374 12.852 -10.094 1 96.19 74 GLN B N 1
ATOM 1454 C CA . GLN B 1 74 ? -1.768 12.469 -10.281 1 96.19 74 GLN B CA 1
ATOM 1455 C C . GLN B 1 74 ? -2.385 11.977 -8.977 1 96.19 74 GLN B C 1
ATOM 1457 O O . GLN B 1 74 ? -1.763 11.203 -8.242 1 96.19 74 GLN B O 1
ATOM 1462 N N . PRO B 1 75 ? -3.621 12.453 -8.672 1 97.62 75 PRO B N 1
ATOM 1463 C CA . PRO B 1 75 ? -4.328 11.875 -7.52 1 97.62 75 PRO B CA 1
ATOM 1464 C C . PRO B 1 75 ? -4.469 10.359 -7.609 1 97.62 75 PRO B C 1
ATOM 1466 O O . PRO B 1 75 ? -4.504 9.805 -8.711 1 97.62 75 PRO B O 1
ATOM 1469 N N . TYR B 1 76 ? -4.547 9.727 -6.449 1 98.38 76 TYR B N 1
ATOM 1470 C CA . TYR B 1 76 ? -4.66 8.273 -6.402 1 98.38 76 TYR B CA 1
ATOM 1471 C C . TYR B 1 76 ? -5.812 7.848 -5.504 1 98.38 76 TYR B C 1
ATOM 1473 O O . TYR B 1 76 ? -5.895 8.266 -4.344 1 98.38 76 TYR B O 1
ATOM 1481 N N . THR B 1 77 ? -6.695 7.004 -6.016 1 98.75 77 THR B N 1
ATOM 1482 C CA . THR B 1 77 ? -7.867 6.566 -5.266 1 98.75 77 THR B CA 1
ATOM 1483 C C . THR B 1 77 ? -7.777 5.078 -4.941 1 98.75 77 THR B C 1
ATOM 1485 O O . THR B 1 77 ? -7.395 4.273 -5.793 1 98.75 77 THR B O 1
ATOM 1488 N N . LEU B 1 78 ? -8.047 4.707 -3.68 1 98.62 78 LEU B N 1
ATOM 1489 C CA . LEU B 1 78 ? -8.094 3.34 -3.17 1 98.62 78 LEU B CA 1
ATOM 1490 C C . LEU B 1 78 ? -9.438 3.053 -2.51 1 98.62 78 LEU B C 1
ATOM 1492 O O . LEU B 1 78 ? -10.109 3.971 -2.037 1 98.62 78 LEU B O 1
ATOM 1496 N N . SER B 1 79 ? -9.781 1.78 -2.5 1 98.44 79 SER B N 1
ATOM 1497 C CA . SER B 1 79 ? -10.859 1.401 -1.589 1 98.44 79 SER B CA 1
ATOM 1498 C C . SER B 1 79 ? -10.422 1.52 -0.134 1 98.44 79 SER B C 1
ATOM 1500 O O . SER B 1 79 ? -9.227 1.559 0.157 1 98.44 79 SER B O 1
ATOM 1502 N N . PHE B 1 80 ? -11.398 1.495 0.833 1 98.5 80 PHE B N 1
ATOM 1503 C CA . PHE B 1 80 ? -11.094 1.596 2.256 1 98.5 80 PHE B CA 1
ATOM 1504 C C . PHE B 1 80 ? -10.203 0.441 2.699 1 98.5 80 PHE B C 1
ATOM 1506 O O . PHE B 1 80 ? -9.234 0.644 3.436 1 98.5 80 PHE B O 1
ATOM 1513 N N . ILE B 1 81 ? -10.508 -0.72 2.207 1 97.81 81 ILE B N 1
ATOM 1514 C CA . ILE B 1 81 ? -9.758 -1.884 2.66 1 97.81 81 ILE B CA 1
ATOM 1515 C C . ILE B 1 81 ? -8.336 -1.83 2.098 1 97.81 81 ILE B C 1
ATOM 1517 O O . ILE B 1 81 ? -7.383 -2.234 2.766 1 97.81 81 ILE B O 1
ATOM 1521 N N . GLN B 1 82 ? -8.133 -1.384 0.889 1 98.31 82 GLN B N 1
ATOM 1522 C CA . GLN B 1 82 ? -6.797 -1.225 0.313 1 98.31 82 GLN B CA 1
ATOM 1523 C C . GLN B 1 82 ? -5.988 -0.183 1.079 1 98.31 82 GLN B C 1
ATOM 1525 O O . GLN B 1 82 ? -4.805 -0.389 1.354 1 98.31 82 GLN B O 1
ATOM 1530 N N . PHE B 1 83 ? -6.645 0.916 1.347 1 98.88 83 PHE B N 1
ATOM 1531 C CA . PHE B 1 83 ? -5.953 1.956 2.098 1 98.88 83 PHE B CA 1
ATOM 1532 C C . PHE B 1 83 ? -5.598 1.468 3.498 1 98.88 83 PHE B C 1
ATOM 1534 O O . PHE B 1 83 ? -4.539 1.804 4.031 1 98.88 83 PHE B O 1
ATOM 1541 N N . GLU B 1 84 ? -6.496 0.716 4.094 1 98.75 84 GLU B N 1
ATOM 1542 C CA . GLU B 1 84 ? 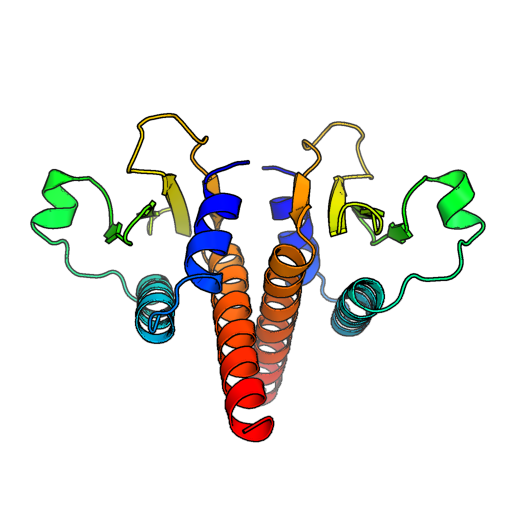-6.195 0.101 5.383 1 98.75 84 GLU B CA 1
ATOM 1543 C C . GLU B 1 84 ? -4.91 -0.724 5.312 1 98.75 84 GLU B C 1
ATOM 1545 O O . GLU B 1 84 ? -4.074 -0.653 6.215 1 98.75 84 GLU B O 1
ATOM 1550 N N . ALA B 1 85 ? -4.758 -1.462 4.312 1 98.56 85 ALA B N 1
ATOM 1551 C CA . ALA B 1 85 ? -3.547 -2.262 4.129 1 98.56 85 ALA B CA 1
ATOM 1552 C C . ALA B 1 85 ? -2.307 -1.375 4.066 1 98.56 85 ALA B C 1
ATOM 1554 O O . ALA B 1 85 ? -1.299 -1.66 4.719 1 98.56 85 ALA B O 1
ATOM 1555 N N . VAL B 1 86 ? -2.381 -0.329 3.277 1 98.88 86 VAL B N 1
ATOM 1556 C CA . VAL B 1 86 ? -1.255 0.587 3.133 1 98.88 86 VAL B CA 1
ATOM 1557 C C . VAL B 1 86 ? -0.894 1.181 4.492 1 98.88 86 VAL B C 1
ATOM 1559 O O . VAL B 1 86 ? 0.275 1.184 4.887 1 98.88 86 VAL B O 1
ATOM 1562 N N . LEU B 1 87 ? -1.897 1.62 5.227 1 98.75 87 LEU B N 1
ATOM 1563 C CA . LEU B 1 87 ? -1.67 2.285 6.504 1 98.75 87 LEU B CA 1
ATOM 1564 C C . LEU B 1 87 ? -1.104 1.31 7.531 1 98.75 87 LEU B C 1
ATOM 1566 O O . LEU B 1 87 ? -0.175 1.647 8.266 1 98.75 87 LEU B O 1
ATOM 1570 N N . GLU B 1 88 ? -1.639 0.135 7.586 1 98.44 88 GLU B N 1
ATOM 1571 C CA . GLU B 1 88 ? -1.121 -0.872 8.508 1 98.44 88 GLU B CA 1
ATOM 1572 C C . GLU B 1 88 ? 0.333 -1.21 8.195 1 98.44 88 GLU B C 1
ATOM 1574 O O . GLU B 1 88 ? 1.142 -1.397 9.109 1 98.44 88 GLU B O 1
ATOM 1579 N N . GLY B 1 89 ? 0.59 -1.323 6.93 1 98.62 89 GLY B N 1
ATOM 1580 C CA . GLY B 1 89 ? 1.963 -1.577 6.52 1 98.62 89 GLY B CA 1
ATOM 1581 C C . GLY B 1 89 ? 2.918 -0.466 6.914 1 98.62 89 GLY B C 1
ATOM 1582 O O . GLY B 1 89 ? 4.016 -0.729 7.406 1 98.62 89 GLY B O 1
ATOM 1583 N N . LEU B 1 90 ? 2.514 0.732 6.676 1 98.12 90 LEU B N 1
ATOM 1584 C CA . LEU B 1 90 ? 3.322 1.887 7.051 1 98.12 90 LEU B CA 1
ATOM 1585 C C . LEU B 1 90 ? 3.578 1.904 8.555 1 98.12 90 LEU B C 1
ATOM 1587 O O . LEU B 1 90 ? 4.703 2.156 8.992 1 98.12 90 LEU B O 1
ATOM 1591 N N . LEU B 1 91 ? 2.529 1.676 9.312 1 96.25 91 LEU B N 1
ATOM 1592 C CA . LEU B 1 91 ? 2.664 1.637 10.766 1 96.25 91 LEU B CA 1
ATOM 1593 C C . LEU B 1 91 ? 3.645 0.549 11.188 1 96.25 91 LEU B C 1
ATOM 1595 O O . LEU B 1 91 ? 4.488 0.775 12.055 1 96.25 91 LEU B O 1
ATOM 1599 N N . THR B 1 92 ? 3.512 -0.609 10.648 1 96.06 92 THR B N 1
ATOM 1600 C CA . THR B 1 92 ? 4.395 -1.729 10.953 1 96.06 92 THR B CA 1
ATOM 1601 C C . THR B 1 92 ? 5.852 -1.358 10.688 1 96.06 92 THR B C 1
ATOM 1603 O O . THR B 1 92 ? 6.719 -1.599 11.531 1 96.06 92 THR B O 1
ATOM 1606 N N . LEU B 1 93 ? 6.148 -0.789 9.57 1 95.44 93 LEU B N 1
ATOM 1607 C CA . LEU B 1 93 ? 7.52 -0.444 9.211 1 95.44 93 LEU B CA 1
ATOM 1608 C C . LEU B 1 93 ? 8.07 0.626 10.148 1 95.44 93 LEU B C 1
ATOM 1610 O O . LEU B 1 93 ? 9.242 0.574 10.531 1 95.44 93 LEU B O 1
ATOM 1614 N N . ARG B 1 94 ? 7.262 1.541 10.484 1 93.5 94 ARG B N 1
ATOM 1615 C CA . ARG B 1 94 ? 7.715 2.594 11.383 1 93.5 94 ARG B CA 1
ATOM 1616 C C . ARG B 1 94 ? 8.039 2.033 12.766 1 93.5 94 ARG B C 1
ATOM 1618 O O . ARG B 1 94 ? 9.023 2.43 13.391 1 93.5 94 ARG B O 1
ATOM 1625 N N . ARG B 1 95 ? 7.199 1.199 13.172 1 89.56 95 ARG B N 1
ATOM 1626 C CA . ARG B 1 95 ? 7.434 0.58 14.469 1 89.56 95 ARG B CA 1
ATOM 1627 C C . ARG B 1 95 ? 8.711 -0.247 14.461 1 89.56 95 ARG B C 1
ATOM 1629 O O . ARG B 1 95 ? 9.469 -0.249 15.438 1 89.56 95 ARG B O 1
ATOM 1636 N N . ASN B 1 96 ? 8.961 -0.911 13.422 1 89.25 96 ASN B N 1
ATOM 1637 C CA . ASN B 1 96 ? 10.195 -1.686 13.289 1 89.25 96 ASN B CA 1
ATOM 1638 C C . ASN B 1 96 ? 11.422 -0.783 13.258 1 89.25 96 ASN B C 1
ATOM 1640 O O . ASN B 1 96 ? 12.469 -1.132 13.812 1 89.25 96 ASN B O 1
ATOM 1644 N N . GLN B 1 97 ? 11.367 0.288 12.547 1 85.06 97 GLN B N 1
ATOM 1645 C CA . GLN B 1 97 ? 12.469 1.241 12.469 1 85.06 97 GLN B CA 1
ATOM 1646 C C . GLN B 1 97 ? 12.82 1.789 13.852 1 85.06 97 GLN B C 1
ATOM 1648 O O . GLN B 1 97 ? 13.992 1.947 14.188 1 85.06 97 GLN B O 1
ATOM 1653 N N . LYS B 1 98 ? 11.852 2 14.602 1 81.75 98 LYS B N 1
ATOM 1654 C CA . LYS B 1 98 ? 12.078 2.514 15.953 1 81.75 98 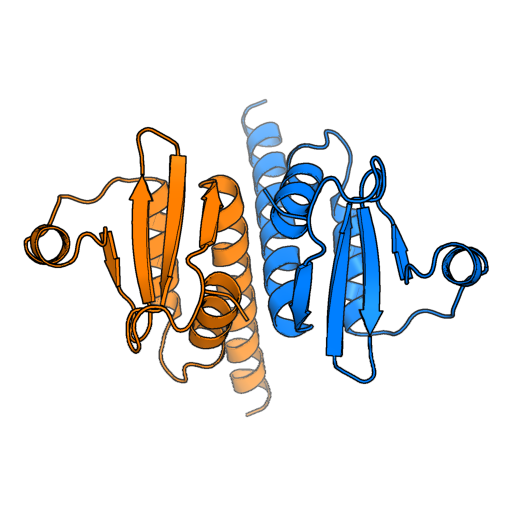LYS B CA 1
ATOM 1655 C C . LYS B 1 98 ? 12.742 1.462 16.828 1 81.75 98 LYS B C 1
ATOM 1657 O O . LYS B 1 98 ? 13.625 1.784 17.641 1 81.75 98 LYS B O 1
ATOM 1662 N N . TRP B 1 99 ? 12.227 0.29 16.703 1 81.31 99 TRP B N 1
ATOM 1663 C CA . TRP B 1 99 ? 12.773 -0.811 17.5 1 81.31 99 TRP B CA 1
ATOM 1664 C C . TRP B 1 99 ? 14.234 -1.047 17.156 1 81.31 99 TRP B C 1
ATOM 1666 O O . TRP B 1 99 ? 15.055 -1.298 18.047 1 81.31 99 TRP B O 1
ATOM 1676 N N . GLN B 1 100 ? 14.625 -1.02 15.93 1 77.38 100 GLN B N 1
ATOM 1677 C CA . GLN B 1 100 ? 16 -1.231 15.5 1 77.38 100 GLN B CA 1
ATOM 1678 C C . GLN B 1 100 ? 16.922 -0.115 16 1 77.38 100 GLN B C 1
ATOM 1680 O O . GLN B 1 100 ? 18.078 -0.36 16.344 1 77.38 100 GLN B O 1
ATOM 1685 N N . MET B 1 101 ? 16.453 1.059 16.047 1 73.62 101 MET B N 1
ATOM 1686 C CA . MET B 1 101 ? 17.25 2.186 16.516 1 73.62 101 MET B CA 1
ATOM 1687 C C . MET B 1 101 ? 17.484 2.094 18.016 1 73.62 101 MET B C 1
ATOM 1689 O O . MET B 1 101 ? 18.547 2.498 18.5 1 73.62 101 MET B O 1
ATOM 1693 N N . GLN B 1 102 ? 16.531 1.584 18.719 1 74.88 102 GLN B N 1
ATOM 1694 C CA . GLN B 1 102 ? 16.672 1.457 20.172 1 74.88 102 GLN B CA 1
ATOM 1695 C C . GLN B 1 102 ? 17.625 0.333 20.531 1 74.88 102 GLN B C 1
ATOM 1697 O O . GLN B 1 102 ? 18.344 0.422 21.531 1 74.88 102 GLN B O 1
ATOM 1702 N N . HIS B 1 103 ? 17.641 -0.626 19.734 1 73.69 103 HIS B N 1
ATOM 1703 C CA . HIS B 1 103 ? 18.484 -1.759 20.078 1 73.69 103 HIS B CA 1
ATOM 1704 C C . HIS B 1 103 ? 19.875 -1.603 19.469 1 73.69 103 HIS B C 1
ATOM 1706 O O . HIS B 1 103 ? 20.828 -2.275 19.875 1 73.69 103 HIS B O 1
ATOM 1712 N N . ASN B 1 104 ? 20.047 -0.885 18.516 1 62.62 104 ASN B N 1
ATOM 1713 C CA . ASN B 1 104 ? 21.391 -0.605 18 1 62.62 104 ASN B CA 1
ATOM 1714 C C . ASN B 1 104 ? 22.047 0.555 18.75 1 62.62 104 ASN B C 1
ATOM 1716 O O . ASN B 1 104 ? 23.172 0.953 18.422 1 62.62 104 ASN B O 1
ATOM 1720 N N . LYS B 1 105 ? 21.469 1.138 19.734 1 49.59 105 LYS B N 1
ATOM 1721 C CA . LYS B 1 105 ? 22.109 2.09 20.641 1 49.59 105 LYS B CA 1
ATOM 1722 C C . LYS B 1 105 ? 22.641 1.389 21.891 1 49.59 105 LYS B C 1
ATOM 1724 O O . LYS B 1 105 ? 22.031 0.439 22.375 1 49.59 105 LYS B O 1
#